Protein AF-A0A955WNY8-F1 (afdb_monomer)

Secondary structure (DSSP, 8-state):
---------------------S----------HHHHHHHHHHHHHHHHHHHHHHHHHHHHHHHHH----PPPTTS-GGGSHHHHHHHHHHHHHHHT-EEEEEEEE-SSSSPEEEEEEEESSHHHHHHHHHHHHHHHHTT-TT-EEEEEEEEEE-TTTPPEEEEEEEEEEPPPSSHHHHHHHHHHHHHHHHHHHHHT-

Foldseek 3Di:
DDDDDDDDDDDDDDDDDPPDDPPPPVDPPPQPPVNVVVVVVVVVVVVVVVVVVVVVVVVVCCVQQPDFAADDPPWDPCQDDVNLQVQLVVQCVVLVFAWHFPDWDPPGPRIKTKMKTKDQDDVRVVVSVVSSCVSSCVVVVQWDKDKDKDWDADPDRGIIMIMIIMGTTHDDPDPVSVVSNVSNSVSVVVVVVVVVD

Mean predicted aligned error: 12.51 Å

Solvent-accessible surface area (backbone atoms only — not comparable to full-atom values): 11716 Å² total; per-residue (Å²): 140,81,88,83,92,87,82,86,87,88,85,89,82,87,74,84,81,80,76,75,71,98,70,80,69,77,73,78,78,78,72,48,76,64,56,54,50,51,52,51,52,51,52,49,51,50,51,52,51,53,51,49,52,50,50,51,52,50,50,56,44,36,71,75,46,46,72,87,40,73,70,62,90,84,64,58,70,71,55,32,60,78,42,44,50,52,50,51,52,53,38,35,60,75,71,67,50,59,57,51,75,77,48,64,50,66,90,37,38,58,29,38,40,32,28,42,33,56,26,74,27,61,72,53,36,54,52,50,50,50,50,47,50,52,58,48,42,70,79,42,78,78,38,46,74,48,79,48,76,50,77,47,64,48,81,91,85,33,53,11,47,32,38,42,35,38,33,49,38,71,76,62,99,46,74,63,60,48,52,51,38,54,47,36,50,58,42,56,52,48,54,57,63,60,73,77,109

Radius of gyration: 32.73 Å; Cα contacts (8 Å, |Δi|>4): 210; chains: 1; bounding box: 61×67×88 Å

Sequence (197 aa):
SSRPLHSSGPAAPSAPQTMSPPWQRSTPVAQTPAAVRAELAETKREVERLTAELAESRAARQEVEGKPHPFPADVGAEYRAPKLLGVFSDAIERLGIDGEVESIDCAEFPCLVYGRYTSADAPTAEADLQRLFQETKARYPDARFYIGKSVETEAEGGEALARFSFAYWPPLADDEAEREAERRMRFRKNEYHDADR

Structure (mmCIF, N/CA/C/O backbone):
data_AF-A0A955WNY8-F1
#
_entry.id   AF-A0A955WNY8-F1
#
loop_
_atom_site.group_PDB
_atom_site.id
_atom_site.type_symbol
_atom_site.label_atom_id
_atom_site.label_alt_id
_atom_site.label_comp_id
_atom_site.label_asym_id
_atom_site.label_entity_id
_atom_site.label_seq_id
_atom_site.pdbx_PDB_ins_code
_atom_site.Cartn_x
_atom_site.Cartn_y
_atom_site.Cartn_z
_atom_site.occupancy
_atom_site.B_iso_or_equiv
_atom_site.auth_seq_id
_atom_site.auth_comp_id
_atom_site.auth_asym_id
_atom_site.auth_atom_id
_atom_site.pdbx_PDB_model_num
ATOM 1 N N . SER A 1 1 ? -40.854 48.592 -39.254 1.00 43.28 1 SER A N 1
ATOM 2 C CA . SER A 1 1 ? -40.007 49.282 -40.247 1.00 43.28 1 SER A CA 1
ATOM 3 C C . SER A 1 1 ? -39.127 48.263 -40.935 1.00 43.28 1 SER A C 1
ATOM 5 O O . SER A 1 1 ? -38.594 47.425 -40.233 1.00 43.28 1 SER A O 1
ATOM 7 N N . SER A 1 2 ? -38.877 48.206 -42.233 1.00 43.53 2 SER A N 1
ATOM 8 C CA . SER A 1 2 ? -39.527 48.658 -43.466 1.00 43.53 2 SER A CA 1
ATOM 9 C C . SER A 1 2 ? -38.784 47.877 -44.562 1.00 43.53 2 SER A C 1
ATOM 11 O O . SER A 1 2 ? -37.557 47.845 -44.543 1.00 43.53 2 SER A O 1
ATOM 13 N N . ARG A 1 3 ? -39.501 47.221 -45.483 1.00 43.53 3 ARG A N 1
ATOM 14 C CA . ARG A 1 3 ? -38.962 46.780 -46.792 1.00 43.53 3 ARG A CA 1
ATOM 15 C C . ARG A 1 3 ? -38.805 48.013 -47.712 1.00 43.53 3 ARG A C 1
ATOM 17 O O . ARG A 1 3 ? -39.516 48.988 -47.461 1.00 43.53 3 ARG A O 1
ATOM 24 N N . PRO A 1 4 ? -37.911 48.014 -48.727 1.00 53.31 4 PRO A N 1
ATOM 25 C CA . PRO A 1 4 ? -38.241 47.536 -50.099 1.00 53.31 4 PRO A CA 1
ATOM 26 C C . PRO A 1 4 ? -37.068 46.768 -50.777 1.00 53.31 4 PRO A C 1
ATOM 28 O O . PRO A 1 4 ? -35.923 46.936 -50.385 1.00 53.31 4 PRO A O 1
ATOM 31 N N . LEU A 1 5 ? -37.257 45.729 -51.607 1.00 53.00 5 LEU A N 1
ATOM 32 C CA . LEU A 1 5 ? -37.772 45.608 -52.995 1.00 53.00 5 LEU A CA 1
ATOM 33 C C . LEU A 1 5 ? -36.930 46.276 -54.105 1.00 53.00 5 LEU A C 1
ATOM 35 O O . LEU A 1 5 ? -36.696 47.475 -54.048 1.00 53.00 5 LEU A O 1
ATOM 39 N N . HIS A 1 6 ? -36.608 45.445 -55.119 1.00 43.28 6 HIS A N 1
ATOM 40 C CA . HIS A 1 6 ? -36.244 45.663 -56.544 1.00 43.28 6 HIS A CA 1
ATOM 41 C C . HIS A 1 6 ? -34.975 44.871 -56.921 1.00 43.28 6 HIS A C 1
ATOM 43 O O . HIS A 1 6 ? -34.050 44.802 -56.127 1.00 43.28 6 HIS A O 1
ATOM 49 N N . SER A 1 7 ? -34.808 44.250 -58.092 1.00 41.69 7 SER A N 1
ATOM 50 C CA . SER A 1 7 ? -35.633 43.995 -59.284 1.00 41.69 7 SER A CA 1
ATOM 51 C C . SER A 1 7 ? -34.841 43.008 -60.170 1.00 41.69 7 SER A C 1
ATOM 53 O O . SER A 1 7 ? -33.618 42.942 -60.075 1.00 41.69 7 SER A O 1
ATOM 55 N N . SER A 1 8 ? -35.533 42.248 -61.017 1.00 49.47 8 SER A N 1
ATOM 56 C CA . SER A 1 8 ? -35.036 41.129 -61.835 1.00 49.47 8 SER A CA 1
ATOM 57 C C . SER A 1 8 ? -34.366 41.507 -63.176 1.00 49.47 8 SER A C 1
ATOM 59 O O . SER A 1 8 ? -34.820 42.438 -63.835 1.00 49.47 8 SER A O 1
ATOM 61 N N . GLY A 1 9 ? -33.435 40.641 -63.632 1.00 41.97 9 GLY A N 1
ATOM 62 C CA . GLY A 1 9 ? -33.157 40.253 -65.043 1.00 41.97 9 GLY A CA 1
ATOM 63 C C . GLY A 1 9 ? -32.000 40.966 -65.784 1.00 41.97 9 GLY A C 1
ATOM 64 O O . GLY A 1 9 ? -31.689 42.092 -65.407 1.00 41.97 9 GLY A O 1
ATOM 65 N N . PRO A 1 10 ? -31.385 40.396 -66.862 1.00 50.47 10 PRO A N 1
ATOM 66 C CA . PRO A 1 10 ? -31.649 39.133 -67.577 1.00 50.47 10 PRO A CA 1
ATOM 67 C C . PRO A 1 10 ? -30.412 38.194 -67.736 1.00 50.47 10 PRO A C 1
ATOM 69 O O . PRO A 1 10 ? -29.344 38.428 -67.181 1.00 50.47 10 PRO A O 1
ATOM 72 N N . ALA A 1 11 ? -30.598 37.094 -68.477 1.00 46.28 11 ALA A N 1
ATOM 73 C CA . ALA A 1 11 ? -29.734 35.913 -68.590 1.00 46.28 11 ALA A CA 1
ATOM 74 C C . ALA A 1 11 ? -28.700 35.904 -69.749 1.00 46.28 11 ALA A C 1
ATOM 76 O O . ALA A 1 11 ? -28.894 36.574 -70.760 1.00 46.28 11 ALA A O 1
ATOM 77 N N . ALA A 1 12 ? -27.743 34.961 -69.609 1.00 46.78 12 ALA A N 1
ATOM 78 C CA . ALA A 1 12 ? -26.926 34.233 -70.614 1.00 46.78 12 ALA A CA 1
ATOM 79 C C . ALA A 1 12 ? -25.594 34.865 -71.106 1.00 46.78 12 ALA A C 1
ATOM 81 O O . ALA A 1 12 ? -25.472 36.085 -71.073 1.00 46.78 12 ALA A O 1
ATOM 82 N N . PRO A 1 13 ? -24.606 34.088 -71.631 1.00 50.28 13 PRO A N 1
ATOM 83 C CA . PRO A 1 13 ? -24.458 32.626 -71.709 1.00 50.28 13 PRO A CA 1
ATOM 84 C C . PRO A 1 13 ? -23.138 32.069 -71.104 1.00 50.28 13 PRO A C 1
ATOM 86 O O . PRO A 1 13 ? -22.219 32.783 -70.715 1.00 50.28 13 PRO A O 1
ATOM 89 N N . SER A 1 14 ? -23.092 30.740 -71.059 1.00 53.41 14 SER A N 1
ATOM 90 C CA . SER A 1 14 ? -22.041 29.817 -70.629 1.00 53.41 14 SER A CA 1
ATOM 91 C C . SER A 1 14 ? -20.592 30.177 -70.993 1.00 53.41 14 SER A C 1
ATOM 93 O O . SER A 1 14 ? -20.253 30.317 -72.167 1.00 53.41 14 SER A O 1
ATOM 95 N N . ALA A 1 15 ? -19.709 30.138 -69.992 1.00 54.56 15 ALA A N 1
ATOM 96 C CA . ALA A 1 15 ? -18.290 29.837 -70.175 1.00 54.56 15 ALA A CA 1
ATOM 97 C C . ALA A 1 15 ? -18.042 28.375 -69.753 1.00 54.56 15 ALA A C 1
ATOM 99 O O . ALA A 1 15 ? -18.670 27.907 -68.797 1.00 54.56 15 ALA A O 1
ATOM 100 N N . PRO A 1 16 ? -17.188 27.619 -70.464 1.00 50.00 16 PRO A N 1
ATOM 101 C CA . PRO A 1 16 ? -16.982 26.207 -70.181 1.00 50.00 16 PRO A CA 1
ATOM 102 C C . PRO A 1 16 ? -16.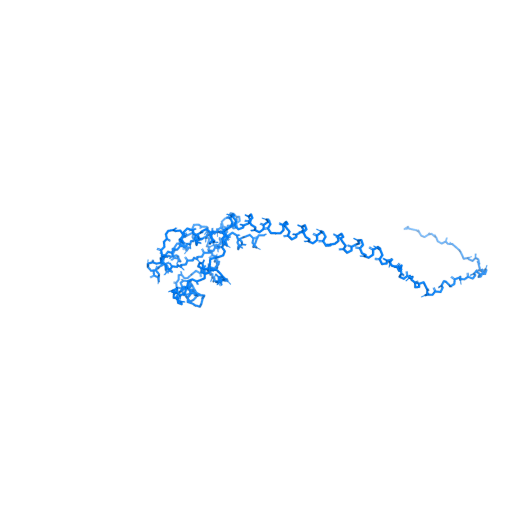372 26.034 -68.790 1.00 50.00 16 PRO A C 1
ATOM 104 O O . PRO A 1 16 ? -15.315 26.581 -68.483 1.00 50.00 16 PRO A O 1
ATOM 107 N N . GLN A 1 17 ? -17.042 25.243 -67.953 1.00 54.31 17 GLN A N 1
ATOM 108 C CA . GLN A 1 17 ? -16.415 24.667 -66.775 1.00 54.31 17 GLN A CA 1
ATOM 109 C C . GLN A 1 17 ? -15.307 23.741 -67.268 1.00 54.31 17 GLN A C 1
ATOM 111 O O . GLN A 1 17 ? -15.572 22.668 -67.811 1.00 54.31 17 GLN A O 1
ATOM 116 N N . THR A 1 18 ? -14.060 24.167 -67.106 1.00 51.62 18 THR A N 1
ATOM 117 C CA . THR A 1 18 ? -12.910 23.279 -67.226 1.00 51.62 18 THR A CA 1
ATOM 118 C C . THR A 1 18 ? -13.015 22.269 -66.086 1.00 51.62 18 THR A C 1
ATOM 120 O O . THR A 1 18 ? -12.614 22.544 -64.958 1.00 51.62 18 THR A O 1
ATOM 123 N N . MET A 1 19 ? -13.623 21.112 -66.359 1.00 49.69 19 MET A N 1
ATOM 124 C CA . MET A 1 19 ? -13.516 19.939 -65.499 1.00 49.69 19 MET A CA 1
ATOM 125 C C . MET A 1 19 ? -12.035 19.574 -65.406 1.00 49.69 19 MET A C 1
ATOM 127 O O . MET A 1 19 ? -11.478 18.972 -66.324 1.00 49.69 19 MET A O 1
ATOM 131 N N . SER A 1 20 ? -11.385 19.941 -64.305 1.00 55.72 20 SER A N 1
ATOM 132 C CA . SER A 1 20 ? -10.109 19.335 -63.941 1.00 55.72 20 SER A CA 1
ATOM 133 C C . SER A 1 20 ? -10.350 17.836 -63.721 1.00 55.72 20 SER A C 1
ATOM 135 O O . SER A 1 20 ? -11.242 17.473 -62.949 1.00 55.72 20 SER A O 1
ATOM 137 N N . PRO A 1 21 ? -9.621 16.942 -64.406 1.00 52.84 21 PRO A N 1
ATOM 138 C CA . PRO A 1 21 ? -9.827 15.507 -64.266 1.00 52.84 21 PRO A CA 1
ATOM 139 C C . PRO A 1 21 ? -9.497 15.045 -62.831 1.00 52.84 21 PRO A C 1
ATOM 141 O O . PRO A 1 21 ? -8.500 15.500 -62.267 1.00 52.84 21 PRO A O 1
ATOM 144 N N . PRO A 1 22 ? -10.256 14.092 -62.249 1.00 56.19 22 PRO A N 1
ATOM 145 C CA . PRO A 1 22 ? -10.080 13.585 -60.877 1.00 56.19 22 PRO A CA 1
ATOM 146 C C . PRO A 1 22 ? -8.857 12.659 -60.709 1.00 56.19 22 PRO A C 1
ATOM 148 O O . PRO A 1 22 ? -8.821 11.791 -59.843 1.00 56.19 22 PRO A O 1
ATOM 151 N N . TRP A 1 23 ? -7.834 12.835 -61.544 1.00 54.62 23 TRP A N 1
ATOM 152 C CA . TRP A 1 23 ? -6.651 11.984 -61.609 1.00 54.62 23 TRP A CA 1
ATOM 153 C C . TRP A 1 23 ? -5.368 12.790 -61.423 1.00 54.62 23 TRP A C 1
ATOM 155 O O . TRP A 1 23 ? -4.360 12.508 -62.065 1.00 54.62 23 TRP A O 1
ATOM 165 N N . GLN A 1 24 ? -5.355 13.768 -60.516 1.00 54.38 24 GLN A N 1
ATOM 166 C CA . GLN A 1 24 ? -4.089 14.147 -59.893 1.00 54.38 24 GLN A CA 1
ATOM 167 C C . GLN A 1 24 ? -3.728 13.058 -58.880 1.00 54.38 24 GLN A C 1
ATOM 169 O O . GLN A 1 24 ? -3.905 13.200 -57.675 1.00 54.38 24 GLN A O 1
ATOM 174 N N . ARG A 1 25 ? -3.248 11.918 -59.394 1.00 53.50 25 ARG A N 1
ATOM 175 C CA . ARG A 1 25 ? -2.423 11.026 -58.585 1.00 53.50 25 ARG A CA 1
ATOM 176 C C . ARG A 1 25 ? -1.161 11.818 -58.295 1.00 53.50 25 ARG A C 1
ATOM 178 O O . ARG A 1 25 ? -0.353 12.010 -59.200 1.00 53.50 25 ARG A O 1
ATOM 185 N N . SER A 1 26 ? -1.011 12.291 -57.064 1.00 54.31 26 SER A N 1
ATOM 186 C CA . SER A 1 26 ? 0.290 12.696 -56.549 1.00 54.31 26 SER A CA 1
ATOM 187 C C . SER A 1 26 ? 1.242 11.538 -56.828 1.00 54.31 26 SER A C 1
ATOM 189 O O . SER A 1 26 ? 1.102 10.460 -56.251 1.00 54.31 26 SER A O 1
ATOM 191 N N . THR A 1 27 ? 2.139 11.708 -57.797 1.00 53.91 27 THR A N 1
ATOM 192 C CA . THR A 1 27 ? 3.219 10.755 -58.033 1.00 53.91 27 THR A CA 1
ATOM 193 C C . THR A 1 27 ? 3.958 10.598 -56.709 1.00 53.91 27 THR A C 1
ATOM 195 O O . THR A 1 27 ? 4.397 11.621 -56.174 1.00 53.91 27 THR A O 1
ATOM 198 N N . PRO A 1 28 ? 4.091 9.380 -56.150 1.00 56.38 28 PRO A N 1
ATOM 199 C CA . PRO A 1 28 ? 4.969 9.189 -55.012 1.00 56.38 28 PRO A CA 1
ATOM 200 C C . PRO A 1 28 ? 6.354 9.614 -55.486 1.00 56.38 28 PRO A C 1
ATOM 202 O O . PRO A 1 28 ? 6.882 9.059 -56.451 1.00 56.38 28 PRO A O 1
ATOM 205 N N . VAL A 1 29 ? 6.897 10.668 -54.878 1.00 60.44 29 VAL A N 1
ATOM 206 C CA . VAL A 1 29 ? 8.276 11.081 -55.124 1.00 60.44 29 VAL A CA 1
ATOM 207 C C . VAL A 1 29 ? 9.123 9.862 -54.788 1.00 60.44 29 VAL A C 1
ATOM 209 O O . VAL A 1 29 ? 9.189 9.453 -53.630 1.00 60.44 29 VAL A O 1
ATOM 212 N N . ALA A 1 30 ? 9.690 9.227 -55.814 1.00 60.53 30 ALA A N 1
ATOM 213 C CA . ALA A 1 30 ? 10.576 8.092 -55.638 1.00 60.53 30 ALA A CA 1
ATOM 214 C C . ALA A 1 30 ? 11.796 8.598 -54.869 1.00 60.53 30 ALA A C 1
ATOM 216 O O . ALA A 1 30 ? 12.674 9.254 -55.434 1.00 60.53 30 ALA A O 1
ATOM 217 N N . GLN A 1 31 ? 11.817 8.358 -53.559 1.00 65.19 31 GLN A N 1
ATOM 218 C CA . GLN A 1 31 ? 12.977 8.671 -52.746 1.00 65.19 31 GLN A CA 1
ATOM 219 C C . GLN A 1 31 ? 14.153 7.871 -53.298 1.00 65.19 31 GLN A C 1
ATOM 221 O O . GLN A 1 31 ? 14.059 6.662 -53.524 1.00 65.19 31 GLN A O 1
ATOM 226 N N . THR A 1 32 ? 15.261 8.550 -53.576 1.00 75.75 32 THR A N 1
ATOM 227 C CA . THR A 1 32 ? 16.439 7.852 -54.085 1.00 75.75 32 THR A CA 1
ATOM 228 C C . THR A 1 32 ? 16.956 6.888 -53.011 1.00 75.75 32 THR A C 1
ATOM 230 O O . THR A 1 32 ? 16.891 7.204 -51.820 1.00 75.75 32 THR A O 1
ATOM 233 N N . PRO A 1 33 ? 17.556 5.744 -53.384 1.00 78.25 33 PRO A N 1
ATOM 234 C CA . PRO A 1 33 ? 18.192 4.847 -52.417 1.00 78.25 33 PRO A CA 1
ATOM 235 C C . PRO A 1 33 ? 19.253 5.535 -51.540 1.00 78.25 33 PRO A C 1
ATOM 237 O O . PRO A 1 33 ? 19.609 5.032 -50.480 1.00 78.25 33 PRO A O 1
ATOM 240 N N . ALA A 1 34 ? 19.802 6.676 -51.970 1.00 80.12 34 ALA A N 1
ATOM 241 C CA . ALA A 1 34 ? 20.691 7.500 -51.156 1.00 80.12 34 ALA A CA 1
ATOM 242 C C . ALA A 1 34 ? 19.936 8.282 -50.066 1.00 80.12 34 ALA A C 1
ATOM 244 O O . ALA A 1 34 ? 20.378 8.262 -48.922 1.00 80.12 34 ALA A O 1
ATOM 245 N N . ALA A 1 35 ? 18.793 8.895 -50.396 1.00 77.56 35 ALA A N 1
ATOM 246 C CA . ALA A 1 35 ? 17.945 9.601 -49.434 1.00 77.56 35 ALA A CA 1
ATOM 247 C C . ALA A 1 35 ? 17.414 8.653 -48.346 1.00 77.56 35 ALA A C 1
ATOM 249 O O . ALA A 1 35 ? 17.599 8.923 -47.166 1.00 77.56 35 ALA A O 1
ATOM 250 N N . VAL A 1 36 ? 16.907 7.477 -48.739 1.00 83.06 36 VAL A N 1
ATOM 251 C CA . VAL A 1 36 ? 16.425 6.452 -47.792 1.00 83.06 36 VAL A CA 1
ATOM 252 C C . VAL A 1 36 ? 17.549 5.961 -46.870 1.00 83.06 36 VAL A C 1
ATOM 254 O O . VAL A 1 36 ? 17.339 5.738 -45.681 1.00 83.06 36 VAL A O 1
ATOM 257 N N . ARG A 1 37 ? 18.776 5.798 -47.390 1.00 86.56 37 ARG A N 1
ATOM 258 C CA . ARG A 1 37 ? 19.933 5.389 -46.572 1.00 86.56 37 ARG A CA 1
ATOM 259 C C . ARG A 1 37 ? 20.372 6.472 -45.587 1.00 86.56 37 ARG A C 1
ATOM 261 O O . ARG A 1 37 ? 20.794 6.123 -44.487 1.00 86.56 37 ARG A O 1
ATOM 268 N N . ALA A 1 38 ? 20.294 7.745 -45.972 1.00 87.50 38 ALA A N 1
ATOM 269 C CA . ALA A 1 38 ? 20.612 8.864 -45.091 1.00 87.50 38 ALA A CA 1
ATOM 270 C C . ALA A 1 38 ? 19.579 8.987 -43.961 1.00 87.50 38 ALA A C 1
ATOM 272 O O . ALA A 1 38 ? 19.963 9.030 -42.796 1.00 87.50 38 ALA A O 1
ATOM 273 N N . GLU A 1 39 ? 18.291 8.918 -44.299 1.00 89.00 39 GLU A N 1
ATOM 274 C CA . GLU A 1 39 ? 17.185 8.942 -43.335 1.00 89.00 39 GLU A CA 1
ATOM 275 C C . GLU A 1 39 ? 17.251 7.756 -42.360 1.00 89.00 39 GLU A C 1
ATOM 277 O O . GLU A 1 39 ? 17.114 7.925 -41.149 1.00 89.00 39 GLU A O 1
ATOM 282 N N . LEU A 1 40 ? 17.564 6.553 -42.857 1.00 90.94 40 LEU A N 1
ATOM 283 C CA . LEU A 1 40 ? 17.765 5.378 -42.007 1.00 90.94 40 LEU A CA 1
ATOM 284 C C . LEU A 1 40 ? 18.955 5.550 -41.052 1.00 90.94 40 LEU A C 1
ATOM 286 O O . LEU A 1 40 ? 18.892 5.100 -39.910 1.00 90.94 40 LEU A O 1
ATOM 290 N N . ALA A 1 41 ? 20.051 6.160 -41.505 1.00 92.12 41 ALA A N 1
ATOM 291 C CA . ALA A 1 41 ? 21.212 6.412 -40.655 1.00 92.12 41 ALA A CA 1
ATOM 292 C C . ALA A 1 41 ? 20.906 7.454 -39.569 1.00 92.12 41 ALA A C 1
ATOM 294 O O . ALA A 1 41 ? 21.340 7.290 -38.431 1.00 92.12 41 ALA A O 1
ATOM 295 N N . GLU A 1 42 ? 20.144 8.494 -39.903 1.00 93.31 42 GLU A N 1
ATOM 296 C CA . GLU A 1 42 ? 19.685 9.506 -38.951 1.00 93.31 42 GLU A CA 1
ATOM 297 C C . GLU A 1 42 ? 18.717 8.911 -37.927 1.00 93.31 42 GLU A C 1
ATOM 299 O O . GLU A 1 42 ? 18.938 9.043 -36.727 1.00 93.31 42 GLU A O 1
ATOM 304 N N . THR A 1 43 ? 17.729 8.142 -38.386 1.00 93.19 43 THR A N 1
ATOM 305 C CA . THR A 1 43 ? 16.772 7.462 -37.504 1.00 93.19 43 THR A CA 1
ATOM 306 C C . THR A 1 43 ? 17.479 6.484 -36.571 1.00 93.19 43 THR A C 1
ATOM 308 O O . THR A 1 43 ? 17.149 6.412 -35.394 1.00 93.19 43 THR A O 1
ATOM 311 N N . LYS A 1 44 ? 18.491 5.747 -37.048 1.00 94.19 44 LYS A N 1
ATOM 312 C CA . LYS A 1 44 ? 19.286 4.858 -36.185 1.00 94.19 44 LYS A CA 1
ATOM 313 C C . LYS A 1 44 ? 20.031 5.619 -35.093 1.00 94.19 44 LYS A C 1
ATOM 315 O O . LYS A 1 44 ? 19.984 5.192 -33.946 1.00 94.19 44 LYS A O 1
ATOM 320 N N . ARG A 1 45 ? 20.666 6.746 -35.428 1.00 95.06 45 ARG A N 1
ATOM 321 C CA . ARG A 1 45 ? 21.335 7.600 -34.432 1.00 95.06 45 ARG A CA 1
ATOM 322 C C . ARG A 1 45 ? 20.349 8.153 -33.415 1.00 95.06 45 AR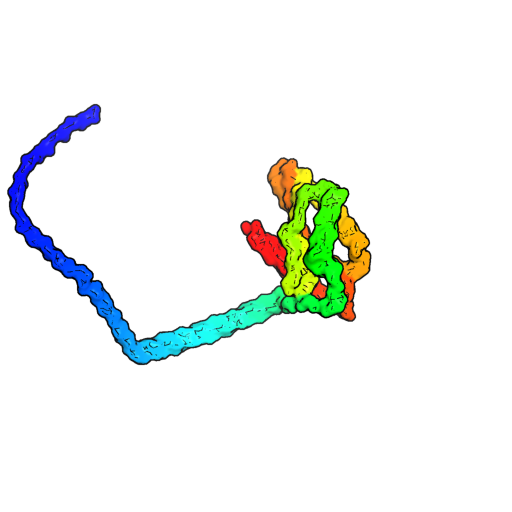G A C 1
ATOM 324 O O . ARG A 1 45 ? 20.664 8.204 -32.233 1.00 95.06 45 ARG A O 1
ATOM 331 N N . GLU A 1 46 ? 19.162 8.535 -33.869 1.00 94.62 46 GLU A N 1
ATOM 332 C CA . GLU A 1 46 ? 18.111 9.030 -32.989 1.00 94.62 46 GLU A CA 1
ATOM 333 C C . GLU A 1 46 ? 17.598 7.933 -32.050 1.00 94.62 46 GLU A C 1
ATOM 335 O O . GLU A 1 46 ? 17.473 8.156 -30.850 1.00 94.62 46 GLU A O 1
ATOM 340 N N . VAL A 1 47 ? 17.388 6.715 -32.558 1.00 95.56 47 VAL A N 1
ATOM 341 C CA . VAL A 1 47 ? 17.035 5.552 -31.731 1.00 95.56 47 VAL A CA 1
ATOM 342 C C . VAL A 1 47 ? 18.133 5.248 -30.713 1.00 95.56 47 VAL A C 1
ATOM 344 O O . VAL A 1 47 ? 17.823 5.011 -29.548 1.00 95.56 47 VAL A O 1
ATOM 347 N N . GLU A 1 48 ? 19.404 5.272 -31.112 1.00 95.75 48 GLU A N 1
ATOM 348 C CA . GLU A 1 48 ? 20.538 5.062 -30.203 1.00 95.75 48 GLU A CA 1
ATOM 349 C C . GLU A 1 48 ? 20.590 6.139 -29.109 1.00 95.75 48 GLU A C 1
ATOM 351 O O . GLU A 1 48 ? 20.704 5.800 -27.930 1.00 95.75 48 GLU A O 1
ATOM 356 N N . ARG A 1 49 ? 20.420 7.417 -29.476 1.00 96.56 49 ARG A N 1
ATOM 357 C CA . ARG A 1 49 ? 20.366 8.549 -28.539 1.00 96.56 49 ARG A CA 1
ATOM 358 C C . ARG A 1 49 ? 19.220 8.398 -27.543 1.00 96.56 49 ARG A C 1
ATOM 360 O O . ARG A 1 49 ? 19.453 8.425 -26.339 1.00 96.56 49 ARG A O 1
ATOM 367 N N . LEU A 1 50 ? 18.000 8.182 -28.032 1.00 94.12 50 LEU A N 1
ATOM 368 C CA . LEU A 1 50 ? 16.816 8.022 -27.186 1.00 94.12 50 LEU A CA 1
ATOM 369 C C . LEU A 1 50 ? 16.922 6.790 -26.281 1.00 94.12 50 LEU A C 1
ATOM 371 O O . LEU A 1 50 ? 16.463 6.816 -25.142 1.00 94.12 50 LEU A O 1
ATOM 375 N N . THR A 1 51 ? 17.547 5.714 -26.759 1.00 93.56 51 THR A N 1
ATOM 376 C CA . THR A 1 51 ? 17.786 4.517 -25.943 1.00 93.56 51 THR A CA 1
ATOM 377 C C . THR A 1 51 ? 18.778 4.805 -24.815 1.00 93.56 51 THR A C 1
ATOM 379 O O . THR A 1 51 ? 18.554 4.356 -23.691 1.00 93.56 51 THR A O 1
ATOM 382 N N . ALA A 1 52 ? 19.842 5.570 -25.084 1.00 93.06 52 ALA A N 1
ATOM 383 C CA . ALA A 1 52 ? 20.798 5.995 -24.064 1.00 93.06 52 ALA A CA 1
ATOM 384 C C . ALA A 1 52 ? 20.145 6.925 -23.027 1.00 93.06 52 ALA A C 1
ATOM 386 O O . ALA A 1 52 ? 20.248 6.666 -21.832 1.00 93.06 52 ALA A O 1
ATOM 387 N N . GLU A 1 53 ? 19.381 7.926 -23.471 1.00 92.25 53 GLU A N 1
ATOM 388 C CA . GLU A 1 53 ? 18.642 8.837 -22.584 1.00 92.25 53 GLU A CA 1
ATOM 389 C C . GLU A 1 53 ? 17.619 8.095 -21.718 1.00 92.25 53 GLU A C 1
ATOM 391 O O . GLU A 1 53 ? 17.490 8.362 -20.523 1.00 92.25 53 GLU A O 1
ATOM 396 N N . LEU A 1 54 ? 16.917 7.110 -22.286 1.00 89.56 54 LEU A N 1
ATOM 397 C CA . LEU A 1 54 ? 15.998 6.263 -21.531 1.00 89.56 54 LEU A CA 1
ATOM 398 C C . LEU A 1 54 ? 16.737 5.407 -20.495 1.00 89.56 54 LEU A C 1
ATOM 400 O O . LEU A 1 54 ? 16.226 5.211 -19.392 1.00 89.56 54 LEU A O 1
ATOM 404 N N . ALA A 1 55 ? 17.917 4.884 -20.831 1.00 89.62 55 ALA A N 1
ATOM 405 C CA . ALA A 1 55 ? 18.733 4.114 -19.900 1.00 89.62 55 ALA A CA 1
ATOM 406 C C . ALA A 1 55 ? 19.245 4.987 -18.743 1.00 89.62 55 ALA A C 1
ATOM 408 O O . ALA A 1 55 ? 19.123 4.583 -17.588 1.00 89.62 55 ALA A O 1
ATOM 409 N N . GLU A 1 56 ? 19.735 6.194 -19.033 1.00 88.19 56 GLU A N 1
ATOM 410 C CA . GLU A 1 56 ? 20.166 7.170 -18.025 1.00 88.19 56 GLU A CA 1
ATOM 411 C C . GLU A 1 56 ? 19.004 7.611 -17.134 1.00 88.19 56 GLU A C 1
ATOM 413 O O . GLU A 1 56 ? 19.112 7.574 -15.910 1.00 88.19 56 GLU A O 1
ATOM 418 N N . SER A 1 57 ? 17.855 7.942 -17.729 1.00 84.69 57 SER A N 1
ATOM 419 C CA . SER A 1 57 ? 16.645 8.297 -16.987 1.00 84.69 57 SER A CA 1
ATOM 420 C C . SER A 1 57 ? 16.193 7.160 -16.068 1.00 84.69 57 SER A C 1
ATOM 422 O O . SER A 1 57 ? 15.869 7.396 -14.906 1.00 84.69 57 SER A O 1
ATOM 424 N N . ARG A 1 58 ? 16.221 5.909 -16.544 1.00 80.19 58 ARG A N 1
ATOM 425 C CA . ARG A 1 58 ? 15.902 4.735 -15.719 1.00 80.19 58 ARG A CA 1
ATOM 426 C C . ARG A 1 58 ? 16.913 4.520 -14.601 1.00 80.19 58 ARG A C 1
ATOM 428 O O . ARG A 1 58 ? 16.495 4.176 -13.503 1.00 80.19 58 ARG A O 1
ATOM 435 N N . ALA A 1 59 ? 18.204 4.714 -14.855 1.00 77.94 59 ALA A N 1
ATOM 436 C CA . ALA A 1 59 ? 19.237 4.581 -13.833 1.00 77.94 59 ALA A CA 1
ATOM 437 C C . ALA A 1 59 ? 19.080 5.649 -12.740 1.00 77.94 59 ALA A C 1
ATOM 439 O O . ALA A 1 59 ? 19.059 5.308 -11.560 1.00 77.94 59 ALA A O 1
ATOM 440 N N . ALA A 1 60 ? 18.865 6.909 -13.127 1.00 79.81 60 ALA A N 1
ATOM 441 C CA . ALA A 1 60 ? 18.609 8.005 -12.196 1.00 79.81 60 ALA A CA 1
ATOM 442 C C . ALA A 1 60 ? 17.329 7.771 -11.376 1.00 79.81 60 ALA A C 1
ATOM 444 O O . ALA A 1 60 ? 17.311 7.984 -10.165 1.00 79.81 60 ALA A O 1
ATOM 445 N N . ARG A 1 61 ? 16.265 7.264 -12.014 1.00 72.94 61 ARG A N 1
ATOM 446 C CA . ARG A 1 61 ? 15.043 6.845 -11.316 1.00 72.94 61 ARG A CA 1
ATOM 447 C C . ARG A 1 61 ? 15.320 5.709 -10.344 1.00 72.94 61 ARG A C 1
ATOM 449 O O . ARG A 1 61 ? 14.986 5.840 -9.183 1.00 72.94 61 ARG A O 1
ATOM 456 N N . GLN A 1 62 ? 16.014 4.648 -10.742 1.00 71.44 62 GLN A N 1
ATOM 457 C CA . GLN A 1 62 ? 16.357 3.548 -9.831 1.00 71.44 62 GLN A CA 1
ATOM 458 C C . GLN A 1 62 ? 17.223 3.988 -8.643 1.00 71.44 62 GLN A C 1
ATOM 460 O O . GLN A 1 62 ? 17.093 3.426 -7.558 1.00 71.44 62 GLN A O 1
ATOM 465 N N . GLU A 1 63 ? 18.092 4.982 -8.821 1.00 74.69 63 GLU A N 1
ATOM 466 C CA . GLU A 1 63 ? 18.905 5.535 -7.735 1.00 74.69 63 GLU A CA 1
ATOM 467 C C . GLU A 1 63 ? 18.046 6.263 -6.686 1.00 74.69 63 GLU A C 1
ATOM 469 O O . GLU A 1 63 ? 18.262 6.109 -5.481 1.00 74.69 63 GLU A O 1
ATOM 474 N N . VAL A 1 64 ? 17.031 7.006 -7.135 1.00 73.12 64 VAL A N 1
ATOM 475 C CA . VAL A 1 64 ? 16.107 7.748 -6.261 1.00 73.12 64 VAL A CA 1
ATOM 476 C C . VAL A 1 64 ? 15.019 6.840 -5.679 1.00 73.12 64 VAL A C 1
ATOM 478 O O . VAL A 1 64 ? 14.739 6.871 -4.481 1.00 73.12 64 VAL A O 1
ATOM 481 N N . GLU A 1 65 ? 14.403 6.028 -6.530 1.00 74.75 65 GLU A N 1
ATOM 482 C CA . GLU A 1 65 ? 13.213 5.225 -6.258 1.00 74.75 65 GLU A CA 1
ATOM 483 C C . GLU A 1 65 ? 13.572 3.881 -5.596 1.00 74.75 65 GLU A C 1
ATOM 485 O O . GLU A 1 65 ? 12.735 3.294 -4.911 1.00 74.75 65 GLU A O 1
ATOM 490 N N . GLY A 1 66 ? 14.806 3.390 -5.755 1.00 71.62 66 GLY A N 1
ATOM 491 C CA . GLY A 1 66 ? 15.231 2.035 -5.385 1.00 71.62 66 GLY A CA 1
ATOM 492 C C . GLY A 1 66 ? 14.915 0.995 -6.469 1.00 71.62 66 GLY A C 1
ATOM 493 O O . GLY A 1 66 ? 14.208 1.272 -7.437 1.00 71.62 66 GLY A O 1
ATOM 494 N N . LYS A 1 67 ? 15.434 -0.230 -6.317 1.00 76.31 67 LYS A N 1
ATOM 495 C CA . LYS A 1 67 ? 15.130 -1.341 -7.233 1.00 76.31 67 LYS A CA 1
ATOM 496 C C . LYS A 1 67 ? 13.864 -2.080 -6.786 1.00 76.31 67 LYS A C 1
ATOM 498 O O . LYS A 1 67 ? 13.652 -2.207 -5.583 1.00 76.31 67 LYS A O 1
ATOM 503 N N . PRO A 1 68 ? 13.045 -2.595 -7.723 1.00 83.00 68 PRO A N 1
ATOM 504 C CA . PRO A 1 68 ? 11.946 -3.487 -7.386 1.00 83.00 68 PRO A CA 1
ATOM 505 C C . PRO A 1 68 ? 12.401 -4.635 -6.491 1.00 83.00 68 PRO A C 1
ATOM 507 O O . PRO A 1 68 ? 13.335 -5.356 -6.853 1.00 83.00 68 PRO A O 1
ATOM 510 N N . HIS A 1 69 ? 11.746 -4.808 -5.343 1.00 83.50 69 HIS A N 1
ATOM 511 C CA . HIS A 1 69 ? 12.100 -5.871 -4.410 1.00 83.50 69 HIS A CA 1
ATOM 512 C C . HIS A 1 69 ? 11.253 -7.117 -4.722 1.00 83.50 69 HIS A C 1
ATOM 514 O O . HIS A 1 69 ? 10.025 -7.083 -4.565 1.00 83.50 69 HIS A O 1
ATOM 520 N N . PRO A 1 70 ? 11.859 -8.211 -5.225 1.00 87.25 70 PRO A N 1
ATOM 521 C CA . PRO A 1 70 ? 11.116 -9.421 -5.541 1.00 87.25 70 PRO A CA 1
ATOM 522 C C . PRO A 1 70 ? 10.566 -10.043 -4.261 1.00 87.25 70 PRO A C 1
ATOM 524 O O . PRO A 1 70 ? 11.138 -9.897 -3.186 1.00 87.25 70 PRO A O 1
ATOM 527 N N . PHE A 1 71 ? 9.471 -10.788 -4.377 1.00 89.62 71 PHE A N 1
ATOM 528 C CA . PHE A 1 71 ? 8.951 -11.512 -3.228 1.00 89.62 71 PHE A CA 1
ATOM 529 C C . PHE A 1 71 ? 9.903 -12.624 -2.782 1.00 89.62 71 PHE A C 1
ATOM 531 O O . PHE A 1 71 ? 10.167 -13.530 -3.581 1.00 89.62 71 PHE A O 1
ATOM 538 N N . PRO A 1 72 ? 10.339 -12.620 -1.511 1.00 88.69 72 PRO A N 1
ATOM 539 C CA . PRO A 1 72 ? 11.093 -13.734 -0.959 1.00 88.69 72 PRO A CA 1
ATOM 540 C C . PRO A 1 72 ? 10.271 -15.033 -0.998 1.00 88.69 72 PRO A C 1
ATOM 542 O O . PRO A 1 72 ? 9.043 -15.023 -0.850 1.00 88.69 72 PRO A O 1
ATOM 545 N N . ALA A 1 73 ? 10.945 -16.160 -1.238 1.00 89.00 73 ALA A N 1
ATOM 546 C CA . ALA A 1 73 ? 10.303 -17.469 -1.400 1.00 89.00 73 ALA A CA 1
ATOM 547 C C . ALA A 1 73 ? 9.761 -18.047 -0.080 1.00 89.00 73 ALA A C 1
ATOM 549 O O . ALA A 1 73 ? 8.869 -18.892 -0.089 1.00 89.00 73 ALA A O 1
ATOM 550 N N . ASP A 1 74 ? 10.311 -17.591 1.040 1.00 89.81 74 ASP A 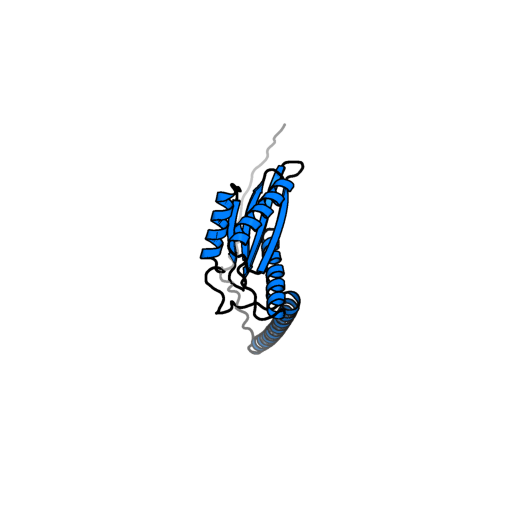N 1
ATOM 551 C CA . ASP A 1 74 ? 9.981 -17.964 2.413 1.00 89.81 74 ASP A CA 1
ATOM 552 C C . ASP A 1 74 ? 8.863 -17.106 3.027 1.00 89.81 74 ASP A C 1
ATOM 554 O O . ASP A 1 74 ? 8.336 -17.447 4.086 1.00 89.81 74 ASP A O 1
ATOM 558 N N . VAL A 1 75 ? 8.439 -16.032 2.352 1.00 91.56 75 VAL A N 1
ATOM 559 C CA . VAL A 1 75 ? 7.293 -15.223 2.785 1.00 91.56 75 VAL A CA 1
ATOM 560 C C . VAL A 1 75 ? 5.996 -15.995 2.557 1.00 91.56 75 VAL A C 1
ATOM 562 O O . VAL A 1 75 ? 5.595 -16.268 1.419 1.00 91.56 75 VAL A O 1
ATOM 565 N N . GLY A 1 76 ? 5.319 -16.297 3.663 1.00 93.25 76 GLY A N 1
ATOM 566 C CA . GLY A 1 76 ? 4.085 -17.067 3.690 1.00 93.25 76 GLY A CA 1
ATOM 567 C C . GLY A 1 76 ? 2.899 -16.402 2.979 1.00 93.25 76 GLY A C 1
ATOM 568 O O . GLY A 1 76 ? 2.874 -15.203 2.676 1.00 93.25 76 GLY A O 1
ATOM 569 N N . ALA A 1 77 ? 1.881 -17.216 2.687 1.00 94.94 77 ALA A N 1
ATOM 570 C CA . ALA A 1 77 ? 0.677 -16.794 1.971 1.00 94.94 77 ALA A CA 1
ATOM 571 C C . ALA A 1 77 ? -0.170 -15.763 2.747 1.00 94.94 77 ALA A C 1
ATOM 573 O O . ALA A 1 77 ? -1.007 -15.081 2.157 1.00 94.94 77 ALA A O 1
ATOM 574 N N . GLU A 1 78 ? 0.041 -15.635 4.056 1.00 96.31 78 GLU A N 1
ATOM 575 C CA . GLU A 1 78 ? -0.601 -14.662 4.940 1.00 96.31 78 GLU A CA 1
ATOM 576 C C . GLU A 1 78 ? -0.245 -13.206 4.615 1.00 96.31 78 GLU A C 1
ATOM 578 O O . GLU A 1 78 ? -1.036 -12.317 4.923 1.00 96.31 78 GLU A O 1
ATOM 583 N N . TYR A 1 79 ? 0.880 -12.967 3.935 1.00 96.75 79 TYR A N 1
ATOM 584 C CA . TYR A 1 79 ? 1.317 -11.644 3.470 1.00 96.75 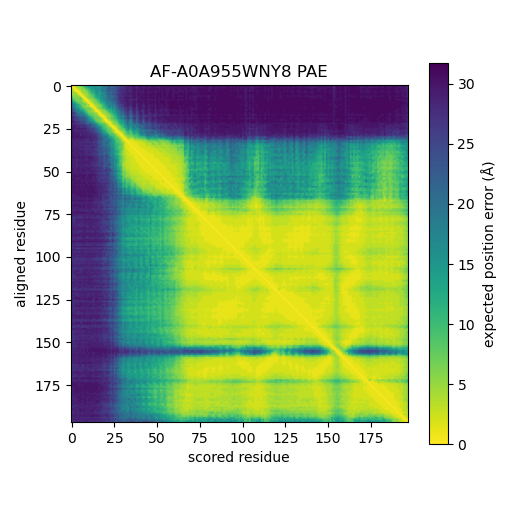79 TYR A CA 1
ATOM 585 C C . TYR A 1 79 ? 0.977 -11.391 1.992 1.00 96.75 79 TYR A C 1
ATOM 587 O O . TYR A 1 79 ? 1.583 -10.543 1.338 1.00 96.75 79 TYR A O 1
ATOM 595 N N . ARG A 1 80 ? 0.036 -12.159 1.425 1.00 95.62 80 ARG A N 1
ATOM 596 C CA . ARG A 1 80 ? -0.385 -12.066 0.017 1.00 95.62 80 ARG A CA 1
ATOM 597 C C . ARG A 1 80 ? -1.821 -11.568 -0.110 1.00 95.62 80 ARG A C 1
ATOM 599 O O . ARG A 1 80 ? -2.616 -11.686 0.823 1.00 95.62 80 ARG A O 1
ATOM 606 N N . ALA A 1 81 ? -2.162 -11.070 -1.302 1.00 96.44 81 ALA A N 1
ATOM 607 C CA . ALA A 1 81 ? -3.418 -10.369 -1.569 1.00 96.44 81 ALA A CA 1
ATOM 608 C C . ALA A 1 81 ? -4.688 -11.048 -1.020 1.00 96.44 81 ALA A C 1
ATOM 610 O O . ALA A 1 81 ? -5.425 -10.367 -0.317 1.00 96.44 81 ALA A O 1
ATOM 611 N N . PRO A 1 82 ? -4.960 -12.355 -1.226 1.00 97.06 82 PRO A N 1
ATOM 612 C CA . PRO A 1 82 ? -6.217 -12.940 -0.748 1.00 97.06 82 PRO A CA 1
ATOM 613 C C . PRO A 1 82 ? -6.365 -12.908 0.777 1.00 97.06 82 PRO A C 1
ATOM 615 O O . PRO A 1 82 ? -7.465 -12.728 1.294 1.00 97.06 82 PRO A O 1
ATOM 618 N N . LYS A 1 83 ? -5.260 -13.096 1.509 1.00 97.81 83 LYS A N 1
ATOM 619 C CA . LYS A 1 83 ? -5.267 -13.079 2.976 1.00 97.81 83 LYS A CA 1
ATOM 620 C C . LYS A 1 83 ? -5.314 -11.661 3.517 1.00 97.81 83 LYS A C 1
ATOM 622 O O . LYS A 1 83 ? -6.098 -11.407 4.425 1.00 97.81 83 LYS A O 1
ATOM 627 N N . LEU A 1 84 ? -4.546 -10.754 2.919 1.00 98.06 84 LEU A N 1
ATOM 628 C CA . LEU A 1 84 ? -4.587 -9.338 3.264 1.00 98.06 84 LEU A CA 1
ATOM 629 C C . LEU A 1 84 ? -5.984 -8.755 3.022 1.00 98.06 84 LEU A C 1
ATOM 631 O O . LEU A 1 84 ? -6.542 -8.166 3.936 1.00 98.06 84 LEU A O 1
ATOM 635 N N . LEU A 1 85 ? -6.598 -9.005 1.863 1.00 98.38 85 LEU A N 1
ATOM 636 C CA . LEU A 1 85 ? -7.959 -8.545 1.571 1.00 98.38 85 LEU A CA 1
ATOM 637 C C . LEU A 1 85 ? -8.940 -8.978 2.662 1.00 98.38 85 LEU A C 1
ATOM 639 O O . LEU A 1 85 ? -9.617 -8.135 3.235 1.00 98.38 85 LEU A O 1
ATOM 643 N N . GLY A 1 86 ? -8.952 -10.271 3.004 1.00 98.12 86 GLY A N 1
ATOM 644 C CA . GLY A 1 86 ? -9.823 -10.786 4.059 1.00 98.12 86 GLY A CA 1
ATOM 645 C C . GLY A 1 86 ? -9.577 -10.118 5.414 1.00 98.12 86 GLY A C 1
ATOM 646 O O . GLY A 1 86 ? -10.524 -9.711 6.070 1.00 98.12 86 GLY A O 1
ATOM 647 N N . VAL A 1 87 ? -8.314 -9.941 5.823 1.00 98.38 87 VAL A N 1
ATOM 648 C CA . VAL A 1 87 ? -7.990 -9.290 7.105 1.00 98.38 87 VAL A CA 1
ATOM 649 C C . VAL A 1 87 ? -8.498 -7.849 7.160 1.00 98.38 87 VAL A C 1
ATOM 651 O O . VAL A 1 87 ? -9.045 -7.444 8.184 1.00 98.38 87 VAL A O 1
ATOM 654 N N . PHE A 1 88 ? -8.316 -7.081 6.087 1.00 98.50 88 PHE A N 1
ATOM 655 C CA . PHE A 1 88 ? -8.706 -5.674 6.058 1.00 98.50 88 PHE A CA 1
ATOM 656 C C . PHE A 1 88 ? -10.213 -5.490 5.904 1.00 98.50 88 PHE A C 1
ATOM 658 O O . PHE A 1 88 ? -10.790 -4.702 6.647 1.00 98.50 88 PHE A O 1
ATOM 665 N N . SER A 1 89 ? -10.860 -6.236 5.005 1.00 98.44 89 SER A N 1
ATOM 666 C CA . SER A 1 89 ? -12.317 -6.199 4.855 1.00 98.44 89 SER A CA 1
ATOM 667 C C . SER A 1 89 ? -13.021 -6.597 6.156 1.00 98.44 89 SER A C 1
ATOM 669 O O . SER A 1 89 ? -13.905 -5.870 6.603 1.00 98.44 89 SER A O 1
ATOM 671 N N . ASP A 1 90 ? -12.565 -7.665 6.825 1.00 98.56 90 ASP A N 1
ATOM 672 C CA . ASP A 1 90 ? -13.095 -8.071 8.134 1.00 98.56 90 ASP A CA 1
ATOM 673 C C . ASP A 1 90 ? -12.921 -6.965 9.191 1.00 98.56 90 ASP A C 1
ATOM 675 O O . ASP A 1 90 ? -13.793 -6.762 10.035 1.00 98.56 90 ASP A O 1
ATOM 679 N N . ALA A 1 91 ? -11.772 -6.279 9.201 1.00 98.50 91 ALA A N 1
ATOM 680 C CA . ALA A 1 91 ? -11.482 -5.229 10.175 1.00 98.50 91 ALA A CA 1
ATOM 681 C C . ALA A 1 91 ? -12.356 -3.986 9.953 1.00 98.50 91 ALA A C 1
ATOM 683 O O . ALA A 1 91 ? -12.909 -3.458 10.917 1.00 98.50 91 ALA A O 1
ATOM 684 N N . ILE A 1 92 ? -12.518 -3.554 8.699 1.00 98.38 92 ILE A N 1
ATOM 685 C CA . ILE A 1 92 ? -13.397 -2.439 8.318 1.00 98.38 92 ILE A CA 1
ATOM 686 C C . ILE A 1 92 ? -14.837 -2.729 8.764 1.00 98.38 92 ILE A C 1
ATOM 688 O O . ILE A 1 92 ? -15.432 -1.917 9.475 1.00 98.38 92 ILE A O 1
ATOM 692 N N . GLU A 1 93 ? -15.355 -3.921 8.444 1.00 98.38 93 GLU A N 1
ATOM 693 C CA . GLU A 1 93 ? -16.712 -4.335 8.815 1.00 98.38 93 GLU A CA 1
ATOM 694 C C . GLU A 1 93 ? -16.903 -4.365 10.340 1.00 98.38 93 GLU A C 1
ATOM 696 O O . GLU A 1 93 ? -17.846 -3.777 10.870 1.00 98.38 93 GLU A O 1
ATOM 701 N N . ARG A 1 94 ? -15.983 -4.998 11.079 1.00 98.25 94 ARG A N 1
ATOM 702 C CA . ARG A 1 94 ? -16.072 -5.105 12.548 1.00 98.25 94 ARG A CA 1
ATOM 703 C C . ARG A 1 94 ? -16.021 -3.767 13.261 1.00 98.25 94 ARG A C 1
ATOM 705 O O . ARG A 1 94 ? -16.627 -3.617 14.321 1.00 98.25 94 ARG A O 1
ATOM 712 N N . LEU A 1 95 ? -15.244 -2.828 12.732 1.00 98.06 95 LEU A N 1
ATOM 713 C CA . LEU A 1 95 ? -15.095 -1.506 13.326 1.00 98.06 95 LEU A CA 1
ATOM 714 C C . LEU A 1 95 ? -16.261 -0.577 12.983 1.00 98.06 95 LEU A C 1
ATOM 716 O O . LEU A 1 95 ? -16.378 0.464 13.636 1.00 98.06 95 LEU A O 1
ATOM 720 N N . GLY A 1 96 ? -17.116 -0.972 12.030 1.00 97.69 96 GLY A N 1
ATOM 721 C CA . GLY A 1 96 ? -18.219 -0.163 11.522 1.00 97.69 96 GLY A CA 1
ATOM 722 C C . GLY A 1 96 ? -17.735 1.045 10.723 1.00 97.69 96 GLY A C 1
ATOM 723 O O . GLY A 1 96 ? -18.372 2.091 10.780 1.00 97.69 96 GLY A O 1
ATOM 724 N N . ILE A 1 97 ? -16.585 0.923 10.052 1.00 97.50 97 ILE A N 1
ATOM 725 C CA . ILE A 1 97 ? -16.022 1.984 9.211 1.00 97.50 97 ILE A CA 1
ATOM 726 C C . ILE A 1 97 ? -16.735 1.947 7.856 1.00 97.50 97 ILE A C 1
ATOM 728 O O . ILE A 1 97 ? -16.803 0.889 7.229 1.00 97.50 97 ILE A O 1
ATOM 732 N N . ASP A 1 98 ? -17.244 3.091 7.398 1.00 97.31 98 ASP A N 1
ATOM 733 C CA . ASP A 1 98 ? -17.848 3.226 6.068 1.00 97.31 98 ASP A CA 1
ATOM 734 C C . ASP A 1 98 ? -16.752 3.359 5.004 1.00 97.31 98 ASP A C 1
ATOM 736 O O . ASP A 1 98 ? -16.290 4.449 4.666 1.00 97.31 98 ASP A O 1
ATOM 740 N N . GLY A 1 99 ? -16.245 2.220 4.539 1.00 96.94 99 GLY A N 1
ATOM 741 C CA . GLY A 1 99 ? -15.151 2.191 3.585 1.00 96.94 99 GLY A CA 1
ATOM 742 C C . GLY A 1 99 ? -14.872 0.825 2.996 1.00 96.94 99 GLY A C 1
ATOM 743 O O . GLY A 1 99 ? -15.573 -0.155 3.241 1.00 96.94 99 GLY A O 1
ATOM 744 N N . GLU A 1 100 ? -13.815 0.769 2.197 1.00 98.19 100 GLU A N 1
ATOM 745 C CA . GLU A 1 100 ? -13.454 -0.420 1.438 1.00 98.19 100 GLU A CA 1
ATOM 746 C C . GLU A 1 100 ? -11.950 -0.491 1.154 1.00 98.19 100 GLU A C 1
ATOM 748 O O . GLU A 1 100 ? -11.220 0.505 1.180 1.00 98.19 100 GLU A O 1
ATOM 753 N N . VAL A 1 101 ? -11.490 -1.708 0.858 1.00 98.12 101 VAL A N 1
ATOM 754 C CA . VAL A 1 101 ? -10.192 -1.935 0.218 1.00 98.12 101 VAL A CA 1
ATOM 755 C C . VAL A 1 101 ? -10.387 -1.742 -1.282 1.00 98.12 101 VAL A C 1
ATOM 757 O O . VAL A 1 101 ? -11.148 -2.481 -1.901 1.00 98.12 101 VAL A O 1
ATOM 760 N N . GLU A 1 102 ? -9.689 -0.774 -1.866 1.00 96.94 102 GLU A N 1
ATOM 761 C CA . GLU A 1 102 ? -9.790 -0.445 -3.292 1.00 96.94 102 GLU A CA 1
ATOM 762 C C . GLU A 1 102 ? -8.913 -1.366 -4.138 1.00 96.94 102 GLU A C 1
ATOM 764 O O . GLU A 1 102 ? -9.320 -1.861 -5.189 1.00 96.94 102 GLU A O 1
ATOM 769 N N . SER A 1 103 ? -7.682 -1.602 -3.683 1.00 96.69 103 SER A N 1
ATOM 770 C CA . SER A 1 103 ? -6.725 -2.428 -4.409 1.00 96.69 103 SER A CA 1
ATOM 771 C C . SER A 1 103 ? -5.655 -3.008 -3.490 1.00 96.69 103 SER A C 1
ATOM 773 O O . SER A 1 103 ? -5.401 -2.519 -2.389 1.00 96.69 103 SER A O 1
ATOM 775 N N . ILE A 1 104 ? -5.014 -4.085 -3.949 1.00 97.06 104 ILE A N 1
ATOM 776 C CA . ILE A 1 104 ? -3.820 -4.636 -3.309 1.00 97.06 104 ILE A CA 1
ATOM 777 C C . ILE A 1 104 ? -2.762 -4.842 -4.381 1.00 97.06 104 ILE A C 1
ATOM 779 O O . ILE A 1 104 ? -2.928 -5.681 -5.269 1.00 97.06 104 ILE A O 1
ATOM 783 N N . ASP A 1 105 ? -1.664 -4.104 -4.280 1.00 95.12 105 ASP A N 1
ATOM 784 C CA . ASP A 1 105 ? -0.536 -4.238 -5.189 1.00 95.12 105 ASP A CA 1
ATOM 785 C C . ASP A 1 105 ? 0.509 -5.192 -4.600 1.00 95.12 105 ASP A C 1
ATOM 787 O O . ASP A 1 105 ? 1.209 -4.883 -3.632 1.00 95.12 105 ASP A O 1
ATOM 791 N N . CYS A 1 106 ? 0.612 -6.364 -5.222 1.00 94.31 106 CYS A N 1
ATOM 792 C CA . CYS A 1 106 ? 1.607 -7.392 -4.932 1.00 94.31 106 CYS A CA 1
ATOM 793 C C . CYS A 1 106 ? 2.572 -7.609 -6.112 1.00 94.31 106 CYS A C 1
ATOM 795 O O . CYS A 1 106 ? 3.096 -8.713 -6.265 1.00 94.31 106 CYS A O 1
ATOM 797 N N . ALA A 1 107 ? 2.787 -6.607 -6.972 1.00 92.31 107 ALA A N 1
ATOM 798 C CA . ALA A 1 107 ? 3.811 -6.681 -8.015 1.00 92.31 107 ALA A CA 1
ATOM 799 C C . ALA A 1 107 ? 5.231 -6.715 -7.417 1.00 92.31 107 ALA A C 1
ATOM 801 O O . ALA A 1 107 ? 6.109 -7.405 -7.932 1.00 92.31 107 ALA A O 1
ATOM 802 N N . GLU A 1 108 ? 5.428 -6.024 -6.291 1.00 91.31 108 GLU A N 1
ATO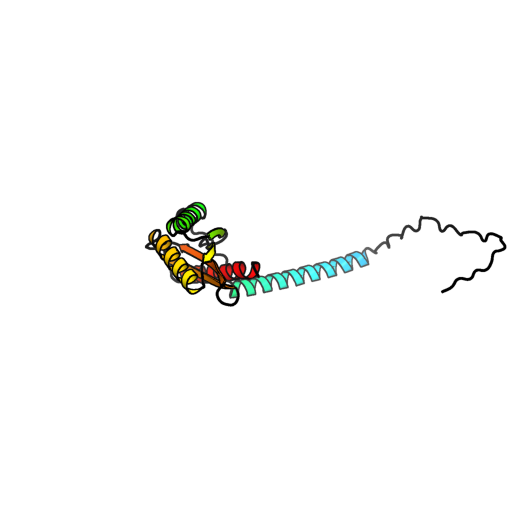M 803 C CA . GLU A 1 108 ? 6.670 -5.986 -5.514 1.00 91.31 108 GLU A CA 1
ATOM 804 C C . GLU A 1 108 ? 6.393 -6.306 -4.041 1.00 91.31 108 GLU A C 1
ATOM 806 O O . GLU A 1 108 ? 5.281 -6.092 -3.547 1.00 91.31 108 GLU A O 1
ATOM 811 N N . PHE A 1 109 ? 7.402 -6.815 -3.335 1.00 92.38 109 PHE A N 1
ATOM 812 C CA . PHE A 1 109 ? 7.318 -7.039 -1.897 1.00 92.38 109 PHE A CA 1
ATOM 813 C C . PHE A 1 109 ? 7.650 -5.761 -1.109 1.00 92.38 109 PHE A C 1
ATOM 815 O O . PHE A 1 109 ? 8.578 -5.039 -1.480 1.00 92.38 109 PHE A O 1
ATOM 822 N N . PRO A 1 110 ? 6.948 -5.507 0.008 1.00 95.88 110 PRO A N 1
ATOM 823 C CA . PRO A 1 110 ? 5.745 -6.208 0.464 1.00 95.88 110 PRO A CA 1
ATOM 824 C C . PRO A 1 110 ? 4.495 -5.787 -0.325 1.00 95.88 110 PRO A C 1
ATOM 826 O O . PRO A 1 110 ? 4.494 -4.769 -1.021 1.00 95.88 110 PRO A O 1
ATOM 829 N N . CYS A 1 111 ? 3.415 -6.566 -0.212 1.00 96.44 111 CYS A N 1
ATOM 830 C CA . CYS A 1 111 ? 2.128 -6.154 -0.772 1.00 96.44 111 CYS A CA 1
ATOM 831 C C . CYS A 1 111 ? 1.648 -4.863 -0.085 1.00 96.44 111 CYS A C 1
ATOM 833 O O . CYS A 1 111 ? 1.666 -4.785 1.145 1.00 96.44 111 CYS A O 1
ATOM 835 N N . LEU A 1 112 ? 1.171 -3.895 -0.869 1.00 96.88 112 LEU A N 1
ATOM 836 C CA . LEU A 1 112 ? 0.529 -2.678 -0.369 1.00 96.88 112 LEU A CA 1
ATOM 837 C C . LEU A 1 112 ? -0.983 -2.804 -0.523 1.00 96.88 112 LEU A C 1
ATOM 839 O O . LEU A 1 112 ? -1.478 -3.047 -1.620 1.00 96.88 112 LEU A O 1
ATOM 843 N N . VAL A 1 113 ? -1.703 -2.657 0.583 1.00 98.00 113 VAL A N 1
ATOM 844 C CA . VAL A 1 113 ? -3.165 -2.605 0.633 1.00 98.00 113 VAL A CA 1
ATOM 845 C C . VAL A 1 113 ? -3.581 -1.148 0.600 1.00 98.00 113 VAL A C 1
ATOM 847 O O . VAL A 1 113 ? -3.229 -0.406 1.515 1.00 98.00 113 VAL A O 1
ATOM 850 N N . TYR A 1 114 ? -4.334 -0.758 -0.419 1.00 97.31 114 TYR A N 1
ATOM 851 C CA . TYR A 1 114 ? -4.890 0.579 -0.561 1.00 97.31 114 TYR A CA 1
ATOM 852 C C . TYR A 1 114 ? -6.385 0.551 -0.296 1.00 97.31 114 TYR A C 1
ATOM 854 O O . TYR A 1 114 ? -7.093 -0.365 -0.721 1.00 97.31 114 TYR A O 1
ATOM 862 N N . GLY A 1 115 ? -6.871 1.568 0.392 1.00 97.00 115 GLY A N 1
ATOM 863 C CA . GLY A 1 115 ? -8.293 1.731 0.601 1.00 97.00 115 GLY A CA 1
ATOM 864 C C . GLY A 1 115 ? -8.650 3.136 1.027 1.00 97.00 115 GLY A C 1
ATOM 865 O O . GLY A 1 115 ? -7.790 3.998 1.242 1.00 97.00 115 GLY A O 1
ATOM 866 N N . ARG A 1 116 ? -9.950 3.339 1.175 1.00 96.69 116 ARG A N 1
ATOM 867 C CA . ARG A 1 116 ? -10.528 4.612 1.577 1.00 96.69 116 ARG A CA 1
ATOM 868 C C . ARG A 1 116 ? -11.743 4.396 2.459 1.00 96.69 116 ARG A C 1
ATOM 870 O O . ARG A 1 116 ? -12.361 3.334 2.426 1.00 96.69 116 ARG A O 1
ATOM 877 N N . TYR A 1 117 ? -12.080 5.418 3.224 1.00 96.88 117 TYR A N 1
ATOM 878 C CA . TYR A 1 117 ? -13.308 5.471 4.001 1.00 96.88 117 TYR A CA 1
ATOM 879 C C . TYR A 1 117 ? -13.713 6.920 4.248 1.00 96.88 117 TYR A C 1
ATOM 881 O O . TYR A 1 117 ? -12.888 7.838 4.173 1.00 96.88 117 TYR A O 1
ATOM 889 N N . THR A 1 118 ? -14.990 7.112 4.540 1.00 96.00 118 THR A N 1
ATOM 890 C CA . THR A 1 118 ? -15.553 8.383 4.981 1.00 96.00 118 THR A CA 1
ATOM 891 C C . THR A 1 118 ? -15.705 8.378 6.499 1.00 96.00 118 THR A C 1
ATOM 893 O O . THR A 1 118 ? -15.998 7.359 7.127 1.00 96.00 118 THR A O 1
ATOM 896 N N . SER A 1 119 ? -15.484 9.536 7.112 1.00 95.56 119 SER A N 1
ATOM 897 C CA . SER A 1 119 ? -15.720 9.764 8.539 1.00 95.56 119 SER A CA 1
ATOM 898 C C . SER A 1 119 ? -16.372 11.125 8.746 1.00 95.56 119 SER A C 1
ATOM 900 O O . SER A 1 119 ? -16.293 12.001 7.889 1.00 95.56 119 SER A O 1
ATOM 902 N N . ALA A 1 120 ? -16.981 11.326 9.915 1.00 94.12 120 ALA A N 1
ATOM 903 C CA . ALA A 1 120 ? -17.693 12.564 10.236 1.00 94.12 120 ALA A CA 1
ATOM 904 C C . ALA A 1 120 ? -16.807 13.821 10.157 1.00 94.12 120 ALA A C 1
ATOM 906 O O . ALA A 1 120 ? -17.271 14.873 9.734 1.00 94.12 120 ALA A O 1
ATOM 907 N N . ASP A 1 121 ? -15.543 13.711 10.568 1.00 94.19 121 ASP A N 1
ATOM 908 C CA . ASP A 1 121 ? -14.550 14.782 10.527 1.00 94.19 121 ASP A CA 1
ATOM 909 C C . ASP A 1 121 ? -13.122 14.203 10.508 1.00 94.19 121 ASP A C 1
ATOM 911 O O . ASP A 1 121 ? -12.914 12.994 10.653 1.00 94.19 121 ASP A O 1
ATOM 915 N N . ALA A 1 122 ? -12.114 15.064 10.320 1.00 93.31 122 ALA A N 1
ATOM 916 C CA . ALA A 1 122 ? -10.715 14.633 10.285 1.00 93.31 122 ALA A CA 1
ATOM 917 C C . ALA A 1 122 ? -10.236 13.961 11.588 1.00 93.31 122 ALA A C 1
ATOM 919 O O . ALA A 1 122 ? -9.591 12.918 11.492 1.00 93.31 122 ALA A O 1
ATOM 920 N N . PRO A 1 123 ? -10.527 14.484 12.797 1.00 94.94 123 PRO A N 1
ATOM 921 C CA . PRO A 1 123 ? -10.168 13.799 14.041 1.00 94.94 123 PRO A CA 1
ATOM 922 C C . PRO A 1 123 ? -10.747 12.382 14.152 1.00 94.94 123 PRO A C 1
ATOM 924 O O . PRO A 1 123 ? -10.041 11.458 14.560 1.00 94.94 123 PRO A O 1
ATOM 927 N N . THR A 1 124 ? -12.009 12.197 13.760 1.00 95.75 124 THR A N 1
ATOM 928 C CA . THR A 1 124 ? -12.672 10.889 13.726 1.00 95.75 124 THR A CA 1
ATOM 929 C C . THR A 1 124 ? -12.003 9.985 12.701 1.00 95.75 124 THR A C 1
ATOM 931 O O . THR A 1 124 ? -11.673 8.847 13.025 1.00 95.75 124 THR A O 1
ATOM 934 N N . ALA A 1 125 ? -11.690 10.515 11.515 1.00 95.94 125 ALA A N 1
ATOM 935 C CA . ALA A 1 125 ? -10.946 9.778 10.505 1.00 95.94 125 ALA A CA 1
ATOM 936 C C . ALA A 1 125 ? -9.599 9.274 11.038 1.00 95.94 125 ALA A C 1
ATOM 938 O O . ALA A 1 125 ? -9.251 8.112 10.840 1.00 95.94 125 ALA A O 1
ATOM 939 N N . GLU A 1 126 ? -8.838 10.105 11.755 1.00 95.69 126 GLU A N 1
ATOM 940 C CA . GLU A 1 126 ? -7.567 9.679 12.346 1.00 95.69 126 GLU A CA 1
ATOM 941 C C . GLU A 1 126 ? -7.743 8.602 13.423 1.00 95.69 126 GLU A C 1
ATOM 943 O O . GLU A 1 126 ? -6.942 7.663 13.493 1.00 95.69 126 GLU A O 1
ATOM 948 N N . ALA A 1 127 ? -8.787 8.716 14.247 1.00 97.38 127 ALA A N 1
ATOM 949 C CA . ALA A 1 127 ? -9.109 7.725 15.266 1.00 97.38 127 ALA A CA 1
ATOM 950 C C . ALA A 1 127 ? -9.508 6.377 14.642 1.00 97.38 127 ALA A C 1
ATOM 952 O O . ALA A 1 127 ? -9.026 5.331 15.085 1.00 97.38 127 ALA A O 1
ATOM 953 N N . ASP A 1 128 ? -10.327 6.393 13.591 1.00 97.81 128 ASP A N 1
ATOM 954 C CA . ASP A 1 128 ? -10.731 5.191 12.862 1.00 97.81 128 ASP A CA 1
ATOM 955 C C . ASP A 1 128 ? -9.545 4.529 12.162 1.00 97.81 128 ASP A C 1
ATOM 957 O O . ASP A 1 128 ? -9.396 3.309 12.249 1.00 97.81 128 ASP A O 1
ATOM 961 N N . LEU A 1 129 ? -8.621 5.310 11.588 1.00 97.38 129 LEU A N 1
ATOM 962 C CA . LEU A 1 129 ? -7.386 4.764 11.024 1.00 97.38 129 LEU A CA 1
ATOM 963 C C . LEU A 1 129 ? -6.556 4.040 12.081 1.00 97.38 129 LEU A C 1
ATOM 965 O O . LEU A 1 129 ? -6.025 2.955 11.841 1.00 97.38 129 LEU A O 1
ATOM 969 N N . GLN A 1 130 ? -6.416 4.660 13.255 1.00 97.75 130 GLN A N 1
ATOM 970 C CA . GLN A 1 130 ? -5.658 4.081 14.352 1.00 97.75 130 GLN A CA 1
ATOM 971 C C . GLN A 1 130 ? -6.315 2.781 14.826 1.00 97.75 130 GLN A C 1
ATOM 973 O O . GLN A 1 130 ? -5.610 1.804 15.074 1.00 97.75 130 GLN A O 1
ATOM 978 N N . ARG A 1 131 ? -7.650 2.739 14.922 1.00 98.38 131 ARG A N 1
ATOM 979 C CA . ARG A 1 131 ? -8.403 1.523 15.268 1.00 98.38 131 ARG A CA 1
ATOM 980 C C . ARG A 1 131 ? -8.223 0.431 14.218 1.00 98.38 131 ARG A C 1
ATOM 982 O O . ARG A 1 131 ? -7.931 -0.702 14.594 1.00 98.38 131 ARG A O 1
ATOM 989 N N . LEU A 1 132 ? -8.323 0.782 12.935 1.00 98.31 132 LEU A N 1
ATOM 990 C CA . LEU A 1 132 ? -8.080 -0.130 11.819 1.00 98.31 132 LEU A CA 1
ATOM 991 C C . LEU A 1 132 ? -6.678 -0.729 11.912 1.00 98.31 132 LEU A C 1
ATOM 993 O O . LEU A 1 132 ? -6.537 -1.948 11.899 1.00 98.31 132 LEU A O 1
ATOM 997 N N . PHE A 1 133 ? -5.660 0.112 12.116 1.00 97.94 133 PHE A N 1
ATOM 998 C CA . PHE A 1 133 ? -4.285 -0.338 12.312 1.00 97.94 133 PHE A CA 1
ATOM 999 C C . PHE A 1 133 ? -4.125 -1.301 13.483 1.00 97.94 133 PHE A C 1
ATOM 1001 O O . PHE A 1 133 ? -3.449 -2.316 13.327 1.00 97.94 133 PHE A O 1
ATOM 1008 N N . GLN A 1 134 ? -4.722 -1.021 14.642 1.00 98.06 134 GLN A N 1
ATOM 1009 C CA . GLN A 1 134 ? -4.617 -1.925 15.789 1.00 98.06 134 GLN A CA 1
ATOM 1010 C C . GLN A 1 134 ? -5.291 -3.278 15.515 1.00 98.06 13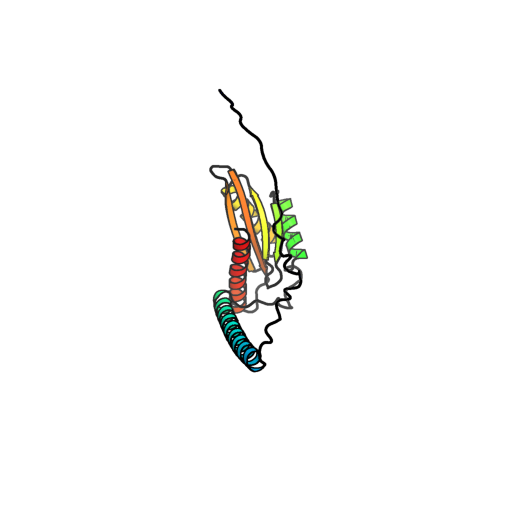4 GLN A C 1
ATOM 1012 O O . GLN A 1 134 ? -4.692 -4.317 15.798 1.00 98.06 134 GLN A O 1
ATOM 1017 N N . GLU A 1 135 ? -6.487 -3.281 14.917 1.00 97.88 135 GLU A N 1
ATOM 1018 C CA . GLU A 1 135 ? -7.222 -4.510 14.580 1.00 97.88 135 GLU A CA 1
ATOM 1019 C C . GLU A 1 135 ? -6.441 -5.374 13.577 1.00 97.88 135 GLU A C 1
ATOM 1021 O O . GLU A 1 135 ? -6.292 -6.584 13.773 1.00 97.88 135 GLU A O 1
ATOM 1026 N N . THR A 1 136 ? -5.875 -4.768 12.528 1.00 98.06 136 THR A N 1
ATOM 1027 C CA . THR A 1 136 ? -5.088 -5.503 11.529 1.00 98.06 136 THR A CA 1
ATOM 1028 C C . THR A 1 136 ? -3.717 -5.911 12.072 1.00 98.06 136 THR A C 1
ATOM 1030 O O . THR A 1 136 ? -3.294 -7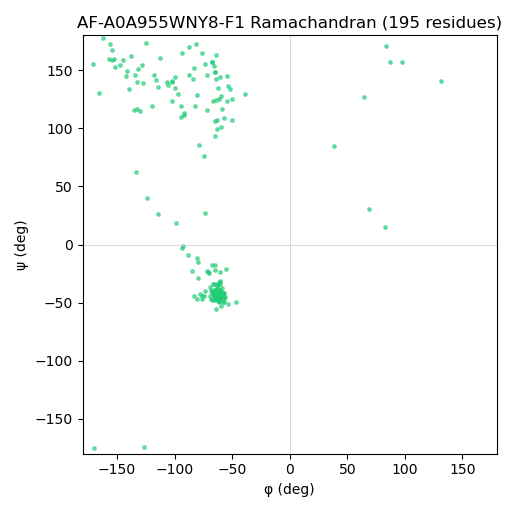.048 11.861 1.00 98.06 136 THR A O 1
ATOM 1033 N N . LYS A 1 137 ? -3.032 -5.053 12.844 1.00 97.56 137 LYS A N 1
ATOM 1034 C CA . LYS A 1 137 ? -1.728 -5.366 13.464 1.00 97.56 137 LYS A CA 1
ATOM 1035 C C . LYS A 1 137 ? -1.828 -6.524 14.457 1.00 97.56 137 LYS A C 1
ATOM 1037 O O . LYS A 1 137 ? -0.895 -7.323 14.532 1.00 97.56 137 LYS A O 1
ATOM 1042 N N . ALA A 1 138 ? -2.952 -6.679 15.157 1.00 97.44 138 ALA A N 1
ATOM 1043 C CA . ALA A 1 138 ? -3.184 -7.812 16.052 1.00 97.44 138 ALA A CA 1
ATOM 1044 C C . ALA A 1 138 ? -3.143 -9.178 15.333 1.00 97.44 138 ALA A C 1
ATOM 1046 O O . ALA A 1 138 ? -2.848 -10.192 15.962 1.00 97.44 138 ALA A O 1
ATOM 1047 N N . ARG A 1 139 ? -3.391 -9.223 14.014 1.00 97.06 139 ARG A N 1
ATOM 1048 C CA . ARG A 1 139 ? -3.259 -10.445 13.195 1.00 97.06 139 ARG A CA 1
ATOM 1049 C C . ARG A 1 139 ? -1.817 -10.760 12.796 1.00 97.06 139 ARG A C 1
ATOM 1051 O O . ARG A 1 139 ? -1.542 -11.882 12.384 1.00 97.06 139 ARG A O 1
ATOM 1058 N N . TYR A 1 140 ? -0.917 -9.792 12.939 1.00 96.88 140 TYR A N 1
ATOM 1059 C CA . TYR A 1 140 ? 0.481 -9.871 12.530 1.00 96.88 140 TYR A CA 1
ATOM 1060 C C . TYR A 1 140 ? 1.403 -9.347 13.647 1.00 96.88 140 TYR A C 1
ATOM 1062 O O . TYR A 1 140 ? 2.086 -8.334 13.454 1.00 96.88 140 TYR A O 1
ATOM 1070 N N . PRO A 1 141 ? 1.430 -9.984 14.834 1.00 94.69 141 PRO A N 1
ATOM 1071 C CA . PRO A 1 141 ? 2.099 -9.442 16.023 1.00 94.69 141 PRO A CA 1
ATOM 1072 C C . PRO A 1 141 ? 3.592 -9.174 15.796 1.00 94.69 141 PRO A C 1
ATOM 1074 O O . PRO A 1 141 ? 4.076 -8.089 16.122 1.00 94.69 141 PRO A O 1
ATOM 1077 N N . ASP A 1 142 ? 4.278 -10.086 15.112 1.00 95.31 142 ASP A N 1
ATOM 1078 C CA . ASP A 1 142 ? 5.726 -10.012 14.882 1.00 95.31 142 ASP A CA 1
ATOM 1079 C C . ASP A 1 142 ? 6.105 -9.337 13.556 1.00 95.31 142 ASP A C 1
ATOM 1081 O O . ASP A 1 142 ? 7.284 -9.144 13.265 1.00 95.31 142 ASP A O 1
ATOM 1085 N N . ALA A 1 143 ? 5.118 -8.957 12.741 1.00 96.38 143 ALA A N 1
ATOM 1086 C CA . ALA A 1 143 ? 5.386 -8.344 11.449 1.00 96.38 143 ALA A CA 1
ATOM 1087 C C . ALA A 1 143 ? 5.927 -6.920 11.588 1.00 96.38 143 ALA A C 1
ATOM 1089 O O . ALA A 1 143 ? 5.488 -6.125 12.432 1.00 96.38 143 ALA A O 1
ATOM 1090 N N . ARG A 1 144 ? 6.811 -6.563 10.667 1.00 96.12 144 ARG A N 1
ATOM 1091 C CA . ARG A 1 144 ? 7.069 -5.173 10.319 1.00 96.12 144 ARG A CA 1
ATOM 1092 C C . ARG A 1 144 ? 5.841 -4.582 9.636 1.00 96.12 144 ARG A C 1
ATOM 1094 O O . ARG A 1 144 ? 4.979 -5.311 9.134 1.00 96.12 144 ARG A O 1
ATOM 1101 N N . PHE A 1 145 ? 5.728 -3.262 9.685 1.00 95.94 145 PHE A N 1
ATOM 1102 C CA . PHE A 1 145 ? 4.572 -2.582 9.130 1.00 95.94 145 PHE A CA 1
ATOM 1103 C C . PHE A 1 145 ? 4.922 -1.216 8.561 1.00 95.94 145 PHE A C 1
ATOM 1105 O O . PHE A 1 145 ? 5.855 -0.545 9.000 1.00 95.94 145 PHE A O 1
ATOM 1112 N N . TYR A 1 146 ? 4.102 -0.802 7.608 1.00 95.25 146 TYR A N 1
ATOM 1113 C CA . TYR A 1 146 ? 4.119 0.515 7.004 1.00 95.25 146 TYR A CA 1
ATOM 1114 C C . TYR A 1 146 ? 2.693 1.048 6.953 1.00 95.25 146 TYR A C 1
ATOM 1116 O O . TYR A 1 146 ? 1.765 0.297 6.651 1.00 95.25 146 TYR A O 1
ATOM 1124 N N . ILE A 1 147 ? 2.537 2.340 7.240 1.00 95.00 147 ILE A N 1
ATOM 1125 C CA . ILE A 1 147 ? 1.267 3.057 7.131 1.00 95.00 147 ILE A CA 1
ATOM 1126 C C . ILE A 1 147 ? 1.525 4.368 6.393 1.00 95.00 147 ILE A C 1
ATOM 1128 O O . ILE A 1 147 ? 2.240 5.244 6.885 1.00 95.00 147 ILE A O 1
ATOM 1132 N N . GLY A 1 148 ? 0.912 4.516 5.227 1.00 92.62 148 GLY A N 1
ATOM 1133 C CA . GLY A 1 148 ? 0.684 5.793 4.574 1.00 92.62 148 GLY A CA 1
ATOM 1134 C C . GLY A 1 148 ? -0.768 6.216 4.770 1.00 92.62 148 GLY A C 1
ATOM 1135 O O . GLY A 1 148 ? -1.677 5.389 4.704 1.00 92.62 148 GLY A O 1
ATOM 1136 N N . LYS A 1 149 ? -0.991 7.505 5.023 1.00 93.12 149 LYS A N 1
ATOM 1137 C CA . LYS A 1 149 ? -2.332 8.073 5.181 1.00 93.12 149 LYS A CA 1
ATOM 1138 C C . LYS A 1 149 ? -2.434 9.451 4.548 1.00 93.12 149 LYS A C 1
ATOM 1140 O O . LYS A 1 149 ? -1.462 10.209 4.565 1.00 93.12 149 LYS A O 1
ATOM 1145 N N . SER A 1 150 ? -3.623 9.780 4.070 1.00 91.81 150 SER A N 1
ATOM 1146 C CA . SER A 1 150 ? -4.039 11.140 3.735 1.00 91.81 150 SER A CA 1
ATOM 1147 C C . SER A 1 150 ? -5.478 11.333 4.193 1.00 91.81 150 SER A C 1
ATOM 1149 O O . SER A 1 150 ? -6.314 10.471 3.940 1.00 91.81 150 SER A O 1
ATOM 1151 N N . VAL A 1 151 ? -5.760 12.452 4.853 1.00 91.50 151 VAL A N 1
ATOM 1152 C CA . VAL A 1 151 ? -7.117 12.835 5.251 1.00 91.50 151 VAL A CA 1
ATOM 1153 C C . VAL A 1 151 ? -7.421 14.163 4.580 1.00 91.50 151 VAL A C 1
ATOM 1155 O O . VAL A 1 151 ? -6.713 15.146 4.796 1.00 91.50 151 VAL A O 1
ATOM 1158 N N . GLU A 1 152 ? -8.446 14.166 3.742 1.00 90.31 152 GLU A N 1
ATOM 1159 C CA . GLU A 1 152 ? -8.975 15.350 3.078 1.00 90.31 152 GLU A CA 1
ATOM 1160 C C . GLU A 1 152 ? -10.296 15.713 3.749 1.00 90.31 152 GLU A C 1
ATOM 1162 O O . GLU A 1 152 ? -11.094 14.840 4.076 1.00 90.31 152 GLU A O 1
ATOM 1167 N N . THR A 1 153 ? -10.511 17.001 3.995 1.00 86.25 153 THR A N 1
ATOM 1168 C CA . THR A 1 153 ? -11.768 17.507 4.558 1.00 86.25 153 THR A CA 1
ATOM 1169 C C . THR A 1 153 ? -12.447 18.366 3.518 1.00 86.25 153 THR A C 1
ATOM 1171 O O . THR A 1 153 ? -11.795 19.199 2.880 1.00 86.25 153 THR A O 1
ATOM 1174 N N . GLU A 1 154 ? -13.754 18.185 3.351 1.00 78.00 154 GLU A N 1
ATOM 1175 C CA . GLU A 1 154 ? -14.549 19.205 2.680 1.00 78.00 154 GLU A CA 1
ATOM 1176 C C . GLU A 1 154 ? -14.546 20.490 3.530 1.00 78.00 154 GLU A C 1
ATOM 1178 O O . GLU A 1 154 ? -14.401 20.451 4.756 1.00 78.00 154 GLU A O 1
ATOM 1183 N N . ALA A 1 155 ? -14.625 21.651 2.875 1.00 68.31 155 ALA A N 1
ATOM 1184 C CA . ALA A 1 155 ? -14.506 22.945 3.543 1.00 68.31 155 ALA A CA 1
ATOM 1185 C C . ALA A 1 155 ? -15.499 23.091 4.720 1.00 68.31 155 ALA A C 1
ATOM 1187 O O . ALA A 1 155 ? -16.664 22.733 4.595 1.00 68.31 155 ALA A O 1
ATOM 1188 N N . GLU A 1 156 ? -15.006 23.631 5.844 1.00 62.72 156 GLU A N 1
ATOM 1189 C CA . GLU A 1 156 ? -15.708 23.910 7.115 1.00 62.72 156 GLU A CA 1
ATOM 1190 C C . GLU A 1 156 ? -16.748 22.864 7.572 1.00 62.72 156 GLU A C 1
ATOM 1192 O O . GLU A 1 156 ? -17.954 23.042 7.429 1.00 62.72 156 GLU A O 1
ATOM 1197 N N . GLY A 1 157 ? -16.265 21.817 8.255 1.00 64.94 157 GLY A N 1
ATOM 1198 C CA . GLY A 1 157 ? -17.100 20.923 9.073 1.00 64.94 157 GLY A CA 1
ATOM 1199 C C . GLY A 1 157 ? -17.819 19.811 8.309 1.00 64.94 157 GLY A C 1
ATOM 1200 O O . GLY A 1 157 ? -18.753 19.224 8.854 1.00 64.94 157 GLY A O 1
ATOM 1201 N N . GLY A 1 158 ? -17.405 19.548 7.068 1.00 79.44 158 GLY A N 1
ATOM 1202 C CA . GLY A 1 158 ? -17.893 18.432 6.266 1.00 79.44 158 GLY A CA 1
ATOM 1203 C C . GLY A 1 158 ? -17.219 17.101 6.598 1.00 79.44 158 GLY A C 1
ATOM 1204 O O . GLY A 1 158 ? -16.243 17.040 7.354 1.00 79.44 158 GLY A O 1
ATOM 1205 N N . GLU A 1 159 ? -17.749 16.043 5.987 1.00 91.06 159 GLU A N 1
ATOM 1206 C CA . GLU A 1 159 ? -17.181 14.700 6.054 1.00 91.06 159 GLU A CA 1
ATOM 1207 C C . GLU A 1 159 ? -15.707 14.711 5.620 1.00 91.06 159 GLU A C 1
ATOM 1209 O O . GLU A 1 159 ? -15.273 15.474 4.747 1.00 91.06 159 GLU A O 1
ATOM 1214 N N . ALA A 1 160 ? -14.918 13.860 6.265 1.00 94.00 160 ALA A N 1
ATOM 1215 C CA . ALA A 1 160 ? -13.534 13.632 5.905 1.00 94.00 160 ALA A CA 1
ATOM 1216 C C . ALA A 1 160 ? -13.426 12.384 5.032 1.00 94.00 160 ALA A C 1
ATOM 1218 O O . ALA A 1 160 ? -13.899 11.311 5.410 1.00 94.00 160 ALA A O 1
ATOM 1219 N N . LEU A 1 161 ? -12.742 12.514 3.898 1.00 94.31 161 LEU A N 1
ATOM 1220 C CA . LEU A 1 161 ? -12.310 11.385 3.088 1.00 94.31 161 LEU A CA 1
ATOM 1221 C C . LEU A 1 161 ? -10.902 10.987 3.526 1.00 94.31 161 LEU A C 1
ATOM 1223 O O . LEU A 1 161 ? -9.931 11.726 3.331 1.00 94.31 161 LEU A O 1
ATOM 1227 N N . ALA A 1 162 ? -10.779 9.801 4.104 1.00 95.25 162 ALA A N 1
ATOM 1228 C CA . ALA A 1 162 ? -9.498 9.217 4.445 1.00 95.25 162 ALA A CA 1
ATOM 1229 C C . ALA A 1 162 ? -9.086 8.196 3.389 1.00 95.25 162 ALA A C 1
ATOM 1231 O O . ALA A 1 162 ? -9.871 7.337 2.996 1.00 95.25 162 ALA A O 1
ATOM 1232 N N . ARG A 1 163 ? -7.822 8.255 2.972 1.00 95.50 163 ARG A N 1
ATOM 1233 C CA . ARG A 1 163 ? -7.167 7.208 2.183 1.00 95.50 163 ARG A CA 1
ATOM 1234 C C . ARG A 1 163 ? -6.026 6.618 2.989 1.00 95.50 163 ARG A C 1
ATOM 1236 O O . ARG A 1 163 ? -5.291 7.342 3.671 1.00 95.50 163 ARG A O 1
ATOM 1243 N N . PHE A 1 164 ? -5.855 5.311 2.883 1.00 95.69 164 PHE A N 1
ATOM 1244 C CA . PHE A 1 164 ? -4.816 4.580 3.584 1.00 95.69 164 PHE A CA 1
ATOM 1245 C C . PHE A 1 164 ? -4.055 3.643 2.652 1.00 95.69 164 PHE A C 1
ATOM 1247 O O . PHE A 1 164 ? -4.586 3.132 1.670 1.00 95.69 164 PHE A O 1
ATOM 1254 N N . SER A 1 165 ? -2.790 3.416 2.992 1.00 96.75 165 SER A N 1
ATOM 1255 C CA . SER A 1 165 ? -1.926 2.413 2.376 1.00 96.75 165 SER A CA 1
ATOM 1256 C C . SER A 1 165 ? -1.178 1.663 3.468 1.00 96.75 165 SER A C 1
ATOM 1258 O O . SER A 1 165 ? -0.425 2.260 4.239 1.00 96.75 165 SER A O 1
ATOM 1260 N N . PHE A 1 166 ? -1.427 0.367 3.603 1.00 97.75 166 PHE A N 1
ATOM 1261 C CA . PHE A 1 166 ? -0.808 -0.458 4.638 1.00 97.75 166 PHE A CA 1
ATOM 1262 C C . PHE A 1 166 ? 0.041 -1.547 3.995 1.00 97.75 166 PHE A C 1
ATOM 1264 O O . PHE A 1 166 ? -0.333 -2.118 2.973 1.00 97.75 166 PHE A O 1
ATOM 1271 N N . ALA A 1 167 ? 1.147 -1.896 4.637 1.00 97.50 167 ALA A N 1
ATOM 1272 C CA . ALA A 1 167 ? 1.854 -3.135 4.352 1.00 97.50 167 ALA A CA 1
ATOM 1273 C C . ALA A 1 167 ? 2.234 -3.832 5.652 1.00 97.50 167 ALA A C 1
ATOM 1275 O O . ALA A 1 167 ? 2.566 -3.181 6.644 1.00 97.50 167 ALA A O 1
ATOM 1276 N N . TYR A 1 168 ? 2.215 -5.159 5.604 1.00 97.31 168 TYR A N 1
ATOM 1277 C CA . TYR A 1 168 ? 2.729 -6.040 6.643 1.00 97.31 168 TYR A CA 1
ATOM 1278 C C . TYR A 1 168 ? 3.693 -7.024 6.004 1.00 97.31 168 TYR A C 1
ATOM 1280 O O . TYR A 1 168 ? 3.421 -7.536 4.916 1.00 97.31 168 TYR A O 1
ATOM 1288 N N . TRP A 1 169 ? 4.802 -7.300 6.680 1.00 96.56 169 TRP A N 1
ATOM 1289 C CA . TRP A 1 169 ? 5.759 -8.302 6.228 1.00 96.56 169 TRP A CA 1
ATOM 1290 C C . TRP A 1 169 ? 6.523 -8.919 7.396 1.00 96.56 169 TRP A C 1
ATOM 1292 O O . TRP A 1 169 ? 6.649 -8.282 8.448 1.00 96.56 169 TRP A O 1
ATOM 1302 N N . PRO A 1 170 ? 6.999 -10.169 7.264 1.00 96.50 170 PRO A N 1
ATOM 1303 C CA . PRO A 1 170 ? 7.800 -10.773 8.315 1.00 96.50 170 PRO A CA 1
ATOM 1304 C C . PRO A 1 170 ? 9.149 -10.045 8.423 1.00 96.50 170 PRO A C 1
ATOM 1306 O O . PRO A 1 170 ? 9.584 -9.438 7.442 1.00 96.50 170 PRO A O 1
ATOM 1309 N N . PRO A 1 171 ? 9.828 -10.110 9.581 1.00 94.75 171 PRO A N 1
ATOM 1310 C CA . PRO A 1 171 ? 11.198 -9.622 9.699 1.00 94.75 171 PRO A CA 1
ATOM 1311 C C . PRO A 1 171 ? 12.094 -10.220 8.609 1.00 94.75 171 PRO A C 1
ATOM 1313 O O . PRO A 1 171 ? 12.040 -11.426 8.358 1.00 94.75 171 PRO A O 1
ATOM 1316 N N . LEU A 1 172 ? 12.898 -9.377 7.966 1.00 91.25 172 LEU A N 1
ATOM 1317 C CA . LEU A 1 172 ? 13.817 -9.804 6.911 1.00 91.25 172 LEU A CA 1
ATOM 1318 C C . LEU A 1 172 ? 15.168 -10.247 7.482 1.00 91.25 172 LEU A C 1
ATOM 1320 O O . LEU A 1 172 ? 15.455 -10.080 8.668 1.00 91.25 172 LEU A O 1
ATOM 1324 N N . ALA A 1 173 ? 15.997 -10.842 6.621 1.00 89.00 173 ALA A N 1
ATOM 1325 C CA . ALA A 1 173 ? 17.283 -11.418 7.009 1.00 89.00 173 ALA A CA 1
ATOM 1326 C C . ALA A 1 173 ? 18.262 -10.389 7.604 1.00 89.00 173 ALA A C 1
ATOM 1328 O O . ALA A 1 173 ? 19.072 -10.749 8.460 1.00 89.00 173 ALA A O 1
ATOM 1329 N N . ASP A 1 174 ? 18.190 -9.129 7.164 1.00 90.12 174 ASP A N 1
ATOM 1330 C CA . ASP A 1 174 ? 19.064 -8.048 7.612 1.00 90.12 174 ASP A CA 1
ATOM 1331 C C . ASP A 1 174 ? 18.423 -6.651 7.468 1.00 90.12 174 ASP A C 1
ATOM 1333 O O . ASP A 1 174 ? 17.405 -6.459 6.799 1.00 90.12 174 ASP A O 1
ATOM 1337 N N . ASP A 1 175 ? 19.053 -5.657 8.104 1.00 89.75 175 ASP A N 1
ATOM 1338 C CA . ASP A 1 175 ? 18.609 -4.255 8.117 1.00 89.75 175 ASP A CA 1
ATOM 1339 C C . ASP A 1 175 ? 18.716 -3.558 6.745 1.00 89.75 175 ASP A C 1
ATOM 1341 O O . ASP A 1 175 ? 18.166 -2.470 6.547 1.00 89.75 175 ASP A O 1
ATOM 1345 N N . GLU A 1 176 ? 19.490 -4.097 5.801 1.00 89.06 176 GLU A N 1
ATOM 1346 C CA . GLU A 1 176 ? 19.581 -3.538 4.451 1.00 89.06 176 GLU A CA 1
ATOM 1347 C C . GLU A 1 176 ? 18.338 -3.900 3.643 1.00 89.06 176 GLU A C 1
ATOM 1349 O O . GLU A 1 176 ? 17.709 -3.000 3.082 1.00 89.06 176 GLU A O 1
ATOM 1354 N N . ALA A 1 177 ? 17.922 -5.166 3.688 1.00 87.94 177 ALA A N 1
ATOM 1355 C CA . ALA A 1 177 ? 16.677 -5.631 3.094 1.00 87.94 177 ALA A CA 1
ATOM 1356 C C . ALA A 1 177 ? 15.461 -4.884 3.671 1.00 87.94 177 ALA A C 1
ATOM 1358 O O . ALA A 1 177 ? 14.586 -4.457 2.917 1.00 87.94 177 ALA A O 1
ATOM 1359 N N . GLU A 1 178 ? 15.433 -4.643 4.989 1.00 89.75 178 GLU A N 1
ATOM 1360 C CA . GLU A 1 178 ? 14.366 -3.859 5.634 1.00 89.75 178 GLU A CA 1
ATOM 1361 C C . GLU A 1 178 ? 14.317 -2.421 5.098 1.00 89.75 178 GLU A C 1
ATOM 1363 O O . GLU A 1 178 ? 13.263 -1.926 4.690 1.00 89.75 178 GLU A O 1
ATOM 1368 N N . ARG A 1 179 ? 15.470 -1.742 5.029 1.00 88.56 179 ARG A N 1
ATOM 1369 C CA . ARG A 1 179 ? 15.549 -0.365 4.513 1.00 88.56 179 ARG A CA 1
ATOM 1370 C C . ARG A 1 179 ? 15.205 -0.272 3.029 1.00 88.56 179 ARG A C 1
ATOM 1372 O O . ARG A 1 179 ? 14.665 0.751 2.598 1.00 88.56 179 ARG A O 1
ATOM 1379 N N . GLU A 1 180 ? 15.536 -1.288 2.237 1.00 87.38 180 GLU A N 1
ATOM 1380 C CA . GLU A 1 180 ? 15.165 -1.348 0.822 1.00 87.38 180 GLU A CA 1
ATOM 1381 C C . GLU A 1 180 ? 13.647 -1.503 0.661 1.00 87.38 180 GLU A C 1
ATOM 1383 O O . GLU A 1 180 ? 13.032 -0.710 -0.060 1.00 87.38 180 GLU A O 1
ATOM 1388 N N . ALA A 1 181 ? 13.033 -2.436 1.397 1.00 88.25 181 ALA A N 1
ATOM 1389 C CA . ALA A 1 181 ? 11.585 -2.624 1.413 1.00 88.25 181 ALA A CA 1
ATOM 1390 C C . ALA A 1 181 ? 10.854 -1.331 1.824 1.00 88.25 181 ALA A C 1
ATOM 1392 O O . ALA A 1 181 ? 9.939 -0.877 1.130 1.00 88.25 181 ALA A O 1
ATOM 1393 N N . GLU A 1 182 ? 11.304 -0.669 2.896 1.00 88.62 182 GLU A N 1
ATOM 1394 C CA . GLU A 1 182 ? 10.747 0.612 3.351 1.00 88.62 182 GLU A CA 1
ATOM 1395 C C . GLU A 1 182 ? 10.844 1.729 2.309 1.00 88.62 182 GLU A C 1
ATOM 1397 O O . GLU A 1 182 ? 9.887 2.490 2.105 1.00 88.62 182 GLU A O 1
ATOM 1402 N N . ARG A 1 183 ? 11.985 1.831 1.620 1.00 87.56 183 ARG A N 1
ATOM 1403 C CA . ARG A 1 183 ? 12.186 2.827 0.564 1.00 87.56 183 ARG A CA 1
ATOM 1404 C C . ARG A 1 183 ? 11.227 2.596 -0.602 1.00 87.56 183 ARG A C 1
ATOM 1406 O O . ARG A 1 183 ? 10.587 3.554 -1.044 1.00 87.56 183 ARG A O 1
ATOM 1413 N N . ARG A 1 184 ? 11.081 1.346 -1.059 1.00 89.25 184 ARG A N 1
ATOM 1414 C CA . ARG A 1 184 ? 10.179 0.997 -2.171 1.00 89.25 184 ARG A CA 1
ATOM 1415 C C . ARG A 1 184 ? 8.717 1.229 -1.833 1.00 89.25 184 ARG A C 1
ATOM 1417 O O . ARG A 1 184 ? 7.995 1.780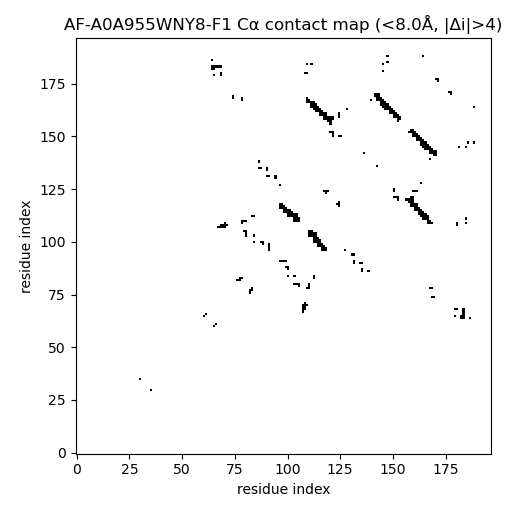 -2.661 1.00 89.25 184 ARG A O 1
ATOM 1424 N N . MET A 1 185 ? 8.281 0.912 -0.616 1.00 90.19 185 MET A N 1
ATOM 1425 C CA . MET A 1 185 ? 6.905 1.208 -0.205 1.00 90.19 185 MET A CA 1
ATOM 1426 C C . MET A 1 185 ? 6.605 2.702 -0.218 1.00 90.19 185 MET A C 1
ATOM 1428 O O . MET A 1 185 ? 5.559 3.111 -0.714 1.00 90.19 185 MET A O 1
ATOM 1432 N N . ARG A 1 186 ? 7.524 3.536 0.286 1.00 86.62 186 ARG A N 1
ATOM 1433 C CA . ARG A 1 186 ? 7.338 4.993 0.276 1.00 86.62 186 ARG A CA 1
ATOM 1434 C C . ARG A 1 186 ? 7.189 5.533 -1.146 1.00 86.62 186 ARG A C 1
ATOM 1436 O O . ARG A 1 186 ? 6.376 6.429 -1.361 1.00 86.62 186 ARG A O 1
ATOM 1443 N N . PHE A 1 187 ? 7.958 4.993 -2.088 1.00 87.38 187 PHE A N 1
ATOM 1444 C CA . PHE A 1 187 ? 7.852 5.341 -3.499 1.00 87.38 187 PHE A CA 1
ATOM 1445 C C . PHE A 1 187 ? 6.489 4.932 -4.083 1.00 87.38 187 PHE A C 1
ATOM 1447 O O . PHE A 1 187 ? 5.742 5.798 -4.531 1.00 87.38 187 PHE A O 1
ATOM 1454 N N . ARG A 1 188 ? 6.111 3.654 -3.963 1.00 89.12 188 ARG A N 1
ATOM 1455 C CA . ARG A 1 188 ? 4.837 3.112 -4.482 1.00 89.12 188 ARG A CA 1
ATOM 1456 C C . ARG A 1 188 ? 3.604 3.783 -3.869 1.00 89.12 188 ARG A C 1
ATOM 1458 O O . ARG A 1 188 ? 2.589 3.983 -4.527 1.00 89.12 188 ARG A O 1
ATOM 1465 N N . LYS A 1 189 ? 3.689 4.179 -2.598 1.00 86.56 189 LYS A N 1
ATOM 1466 C CA . LYS A 1 189 ? 2.666 4.983 -1.919 1.00 86.56 189 LYS A CA 1
ATOM 1467 C C . LYS A 1 189 ? 2.472 6.336 -2.600 1.00 86.56 189 LYS A C 1
ATOM 1469 O O . LYS A 1 189 ? 1.341 6.768 -2.778 1.00 86.56 189 LYS A O 1
ATOM 1474 N N . ASN A 1 190 ? 3.559 7.019 -2.959 1.00 85.00 190 ASN A N 1
ATOM 1475 C CA . ASN A 1 190 ? 3.466 8.304 -3.648 1.00 85.00 190 ASN A CA 1
ATOM 1476 C C . ASN A 1 190 ? 2.887 8.139 -5.060 1.00 85.00 190 ASN A C 1
ATOM 1478 O O . ASN A 1 190 ? 2.019 8.920 -5.415 1.00 85.00 190 ASN A O 1
ATOM 1482 N N . GLU A 1 191 ? 3.276 7.100 -5.809 1.00 83.75 191 GLU A N 1
ATOM 1483 C CA . GLU A 1 191 ? 2.695 6.832 -7.137 1.00 83.75 191 GLU A CA 1
ATOM 1484 C C . GLU A 1 191 ? 1.175 6.643 -7.084 1.00 83.75 191 GLU A C 1
ATOM 1486 O O . GLU A 1 191 ? 0.463 7.206 -7.911 1.00 83.75 191 GLU A O 1
ATOM 1491 N N . TYR A 1 192 ? 0.671 5.912 -6.083 1.00 81.88 192 TYR A N 1
ATOM 1492 C CA . TYR A 1 192 ? -0.770 5.732 -5.893 1.00 81.88 192 TYR A CA 1
ATOM 1493 C C . TYR A 1 192 ? -1.489 7.061 -5.631 1.00 81.88 192 TYR A C 1
ATOM 1495 O O . TYR A 1 192 ? -2.462 7.389 -6.298 1.00 81.88 192 TYR A O 1
ATOM 1503 N N . HIS A 1 193 ? -0.984 7.864 -4.689 1.00 73.94 193 HIS A N 1
ATOM 1504 C CA . HIS A 1 193 ? -1.612 9.146 -4.355 1.00 73.94 193 HIS A CA 1
ATOM 1505 C C . HIS A 1 193 ? -1.447 10.218 -5.444 1.00 73.94 193 HIS A C 1
ATOM 1507 O O . HIS A 1 193 ? -2.230 11.164 -5.482 1.00 73.94 193 HIS A O 1
ATOM 1513 N N . ASP A 1 194 ? -0.431 10.110 -6.299 1.00 77.81 194 ASP A N 1
ATOM 1514 C CA . ASP A 1 194 ? -0.225 11.021 -7.426 1.00 77.81 194 ASP A CA 1
ATOM 1515 C C . ASP A 1 194 ? -1.124 10.672 -8.619 1.00 77.81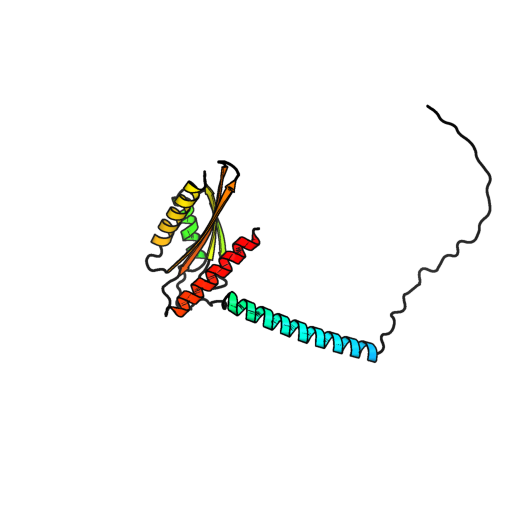 194 ASP A C 1
ATOM 1517 O O . ASP A 1 194 ? -1.491 11.572 -9.366 1.00 77.81 194 ASP A O 1
ATOM 1521 N N . ALA A 1 195 ? -1.506 9.401 -8.787 1.00 71.00 195 ALA A N 1
ATOM 1522 C CA . ALA A 1 195 ? -2.402 8.964 -9.860 1.00 71.00 195 ALA A CA 1
ATOM 1523 C C . ALA A 1 195 ? -3.857 9.444 -9.685 1.00 71.00 195 ALA A C 1
ATOM 1525 O O . ALA A 1 195 ? -4.576 9.570 -10.675 1.00 71.00 195 ALA A O 1
ATOM 1526 N N . ASP A 1 196 ? -4.267 9.730 -8.447 1.00 61.75 196 ASP A N 1
ATOM 1527 C CA . ASP A 1 196 ? -5.626 10.160 -8.090 1.00 61.75 196 ASP A CA 1
ATOM 1528 C C . ASP A 1 196 ? -5.811 11.695 -8.048 1.00 61.75 196 ASP A C 1
ATOM 1530 O O . ASP A 1 196 ? -6.916 12.166 -7.764 1.00 61.75 196 ASP A O 1
ATOM 1534 N N . ARG A 1 197 ? -4.750 12.480 -8.299 1.00 57.06 197 ARG A N 1
ATOM 1535 C CA . ARG A 1 197 ? -4.778 13.957 -8.348 1.00 57.06 197 ARG A CA 1
ATOM 1536 C C . ARG A 1 197 ? -4.929 14.496 -9.767 1.00 57.06 197 ARG A C 1
ATOM 1538 O O . ARG A 1 197 ? -5.672 15.492 -9.916 1.00 57.06 197 ARG A O 1
#

pLDDT: mean 84.6, std 16.42, range [41.69, 98.56]

Nearest PDB structures (foldseek):
  3e23-assembly1_A  TM=4.193E-01  e=3.160E-01  Rhodopseudomonas palustris
  7z3s-assembly1_A  TM=2.898E-01  e=1.733E+00  Geobacillus stearothermophilus
  5ygv-assembly1_A  TM=1.499E-01  e=2.994E+00  Arabidopsis thaliana